Protein AF-A0A6C0KCD3-F1 (afdb_monomer_lite)

Foldseek 3Di:
DDDDPDDDPDDDQPDDPDPDDRPPDDPDPVVVVVVVVVVVLQPPDWDDQQQKTWSGDDDPLLVVLSVVLSVQDDLVLVVVVVCQVVVVDPDHLVLLVCCLCPVLVPVVDFFPVPSPDRSNVVLVVVCVVSPCQQAPLDQDFDDDDVNDGPGRWMWGDDPNDIDTGHNRNSSNSSVCVVRCSVVVSNVCVVVSVVVVVVVVVVVVVVVPDDPDDDDDDDDDDDDDDDDDDDDD

InterPro domains:
  IPR055621 Protein of unknown function DUF7197 [PF23827] (70-205)

pLDDT: mean 73.42, std 23.91, range [27.97, 96.94]

Radius of gyration: 27.56 Å; chains: 1; bounding box: 51×51×108 Å

Structure (mmCIF, N/CA/C/O backbone):
data_AF-A0A6C0KCD3-F1
#
_entry.id   AF-A0A6C0KCD3-F1
#
loop_
_atom_site.group_PDB
_atom_site.id
_atom_site.type_symbol
_atom_site.label_atom_id
_atom_site.label_alt_id
_atom_site.label_comp_id
_atom_site.label_asym_id
_atom_site.label_entity_id
_atom_site.label_seq_id
_atom_site.pdbx_PDB_ins_code
_atom_site.Cartn_x
_atom_site.Cartn_y
_atom_site.Cartn_z
_atom_site.occupancy
_atom_site.B_iso_or_equiv
_atom_site.auth_seq_id
_atom_site.auth_comp_id
_atom_site.auth_asym_id
_atom_site.auth_atom_id
_atom_site.pdbx_PDB_model_num
ATOM 1 N N . MET A 1 1 ? 20.355 -4.433 -40.621 1.00 32.84 1 MET A N 1
ATOM 2 C CA . MET A 1 1 ? 19.951 -3.035 -40.894 1.00 32.84 1 MET A CA 1
ATOM 3 C C . MET A 1 1 ? 18.833 -2.681 -39.930 1.00 32.84 1 MET A C 1
ATOM 5 O O . MET A 1 1 ? 17.825 -3.371 -39.949 1.00 32.84 1 MET A O 1
ATOM 9 N N . VAL A 1 2 ? 19.019 -1.691 -39.055 1.00 28.95 2 VAL A N 1
ATOM 10 C CA . VAL A 1 2 ? 17.970 -1.247 -38.119 1.00 28.95 2 VAL A CA 1
ATOM 11 C C . VAL A 1 2 ? 17.351 0.023 -38.687 1.00 28.95 2 VAL A C 1
ATOM 13 O O . VAL A 1 2 ? 18.064 1.000 -38.906 1.00 28.95 2 VAL A O 1
ATOM 16 N N . ALA A 1 3 ? 16.047 0.005 -38.959 1.00 28.97 3 ALA A N 1
ATOM 17 C CA . ALA A 1 3 ? 15.340 1.185 -39.437 1.00 28.97 3 ALA A CA 1
ATOM 18 C C . ALA A 1 3 ? 15.211 2.210 -38.298 1.00 28.97 3 ALA A C 1
ATOM 20 O O . ALA A 1 3 ? 14.547 1.954 -37.294 1.00 28.97 3 ALA A O 1
ATOM 21 N N . GLN A 1 4 ? 15.845 3.375 -38.449 1.00 27.97 4 GLN A N 1
ATOM 22 C CA . GLN A 1 4 ? 15.571 4.528 -37.595 1.00 27.97 4 GLN A CA 1
ATOM 23 C C . GLN A 1 4 ? 14.227 5.137 -38.008 1.00 27.97 4 GLN A C 1
ATOM 25 O O . GLN A 1 4 ? 14.139 5.848 -39.007 1.00 27.97 4 GLN A O 1
ATOM 30 N N . THR A 1 5 ? 13.180 4.879 -37.225 1.00 31.41 5 THR A N 1
ATOM 31 C CA . THR A 1 5 ? 11.905 5.594 -37.351 1.00 31.41 5 THR A CA 1
ATOM 32 C C . THR A 1 5 ? 12.103 7.049 -36.930 1.00 31.41 5 THR A C 1
ATOM 34 O O . THR A 1 5 ? 12.078 7.376 -35.743 1.00 31.41 5 THR A O 1
ATOM 37 N N . VAL A 1 6 ? 12.315 7.934 -37.903 1.00 29.86 6 VAL A N 1
ATOM 38 C CA . VAL A 1 6 ? 12.369 9.380 -37.670 1.00 29.86 6 VAL A CA 1
ATOM 39 C C . VAL A 1 6 ? 10.951 9.879 -37.396 1.00 29.86 6 VAL A C 1
ATOM 41 O O . VAL A 1 6 ? 10.159 10.068 -38.317 1.00 29.86 6 VAL A O 1
ATOM 44 N N . MET A 1 7 ? 10.622 10.112 -36.123 1.00 30.39 7 MET A N 1
ATOM 45 C CA . MET A 1 7 ? 9.432 10.886 -35.771 1.00 30.39 7 MET A CA 1
ATOM 46 C C . MET A 1 7 ? 9.636 12.340 -36.202 1.00 30.39 7 MET A C 1
ATOM 48 O O . MET A 1 7 ? 10.320 13.113 -35.531 1.00 30.39 7 MET A O 1
ATOM 52 N N . VAL A 1 8 ? 9.022 12.714 -37.323 1.00 30.72 8 VAL A N 1
ATOM 53 C CA . VAL A 1 8 ? 8.910 14.113 -37.737 1.00 30.72 8 VAL A CA 1
ATOM 54 C C . VAL A 1 8 ? 7.970 14.814 -36.760 1.00 30.72 8 VAL A C 1
ATOM 56 O O . VAL A 1 8 ? 6.756 14.628 -36.805 1.00 30.72 8 VAL A O 1
ATOM 59 N N . VAL A 1 9 ? 8.533 15.616 -35.854 1.00 36.22 9 VAL A N 1
ATOM 60 C CA . VAL A 1 9 ? 7.742 16.518 -35.011 1.00 36.22 9 VAL A CA 1
ATOM 61 C C . VAL A 1 9 ? 7.146 17.583 -35.925 1.00 36.22 9 VAL A C 1
ATOM 63 O O . VAL A 1 9 ? 7.866 18.405 -36.491 1.00 36.22 9 VAL A O 1
ATOM 66 N N . GLN A 1 10 ? 5.830 17.529 -36.105 1.00 35.16 10 GLN A N 1
ATOM 67 C CA . GLN A 1 10 ? 5.095 18.444 -36.965 1.00 35.16 10 GLN A CA 1
ATOM 68 C C . GLN A 1 10 ? 5.156 19.855 -36.362 1.00 35.16 10 GLN A C 1
ATOM 70 O O . GLN A 1 10 ? 4.626 20.105 -35.282 1.00 35.16 10 GLN A O 1
ATOM 75 N N . PHE A 1 11 ? 5.863 20.765 -37.033 1.00 37.53 11 PHE A N 1
ATOM 76 C CA . PHE A 1 11 ? 5.931 22.168 -36.632 1.00 37.53 11 PHE A CA 1
ATOM 77 C C . PHE A 1 11 ? 4.642 22.884 -37.049 1.00 37.53 11 PHE A C 1
ATOM 79 O O . PHE A 1 11 ? 4.252 22.813 -38.215 1.00 37.53 11 PHE A O 1
ATOM 86 N N . ASP A 1 12 ? 4.017 23.613 -36.122 1.00 34.47 12 ASP A N 1
ATOM 87 C CA . ASP A 1 12 ? 2.851 24.451 -36.414 1.00 34.47 12 ASP A CA 1
ATOM 88 C C . ASP A 1 12 ? 3.247 25.642 -37.304 1.00 34.47 12 ASP A C 1
ATOM 90 O O . ASP A 1 12 ? 3.678 26.700 -36.833 1.00 34.47 12 ASP A O 1
ATOM 94 N N . PHE A 1 13 ? 3.095 25.475 -38.617 1.00 34.81 13 PHE A N 1
ATOM 95 C CA . PHE A 1 13 ? 3.178 26.569 -39.577 1.00 34.81 13 PHE A CA 1
ATOM 96 C C . PHE A 1 13 ? 1.850 27.330 -39.605 1.00 34.81 13 PHE A C 1
ATOM 98 O O . PHE A 1 13 ? 0.865 26.863 -40.174 1.00 34.81 13 PHE A O 1
ATOM 105 N N . VAL A 1 14 ? 1.835 28.543 -39.050 1.00 36.25 14 VAL A N 1
ATOM 106 C CA . VAL A 1 14 ? 0.773 29.513 -39.351 1.00 36.25 14 VAL A CA 1
ATOM 107 C C . VAL A 1 14 ? 1.035 30.060 -40.752 1.00 36.25 14 VAL A C 1
ATOM 109 O O . VAL A 1 14 ? 1.906 30.911 -40.939 1.00 36.25 14 VAL A O 1
ATOM 112 N N . ILE A 1 15 ? 0.313 29.529 -41.737 1.00 36.84 15 ILE A N 1
ATOM 113 C CA . ILE A 1 15 ? 0.345 30.012 -43.118 1.00 36.84 15 ILE A CA 1
ATOM 114 C C . ILE A 1 15 ? -0.572 31.234 -43.201 1.00 36.84 15 ILE A C 1
ATOM 116 O O . ILE A 1 15 ? -1.792 31.101 -43.161 1.00 36.84 15 ILE A O 1
ATOM 120 N N . ASP A 1 16 ? 0.022 32.421 -43.302 1.00 37.53 16 ASP A N 1
ATOM 121 C CA . ASP A 1 16 ? -0.700 33.622 -43.722 1.00 37.53 16 ASP A CA 1
ATOM 122 C C . ASP A 1 16 ? -0.839 33.626 -45.255 1.00 37.53 16 ASP A C 1
ATOM 124 O O . ASP A 1 16 ? 0.023 33.130 -45.983 1.00 37.53 16 ASP A O 1
ATOM 128 N N . SER A 1 17 ? -1.922 34.218 -45.744 1.00 44.47 17 SER A N 1
ATOM 129 C CA . SER A 1 17 ? -2.417 34.190 -47.129 1.00 44.47 17 SER A CA 1
ATOM 130 C C . SER A 1 17 ? -1.537 34.947 -48.138 1.00 44.47 17 SER A C 1
ATOM 132 O O . SER A 1 17 ? -1.936 35.132 -49.286 1.00 44.47 17 SER A O 1
ATOM 134 N N . ASN A 1 18 ? -0.363 35.437 -47.726 1.00 46.09 18 ASN A N 1
ATOM 135 C CA . ASN A 1 18 ? 0.495 36.319 -48.514 1.00 46.09 18 ASN A CA 1
ATOM 136 C C . ASN A 1 18 ? 1.914 35.719 -48.677 1.00 46.09 18 ASN A C 1
ATOM 138 O O . ASN A 1 18 ? 2.691 35.691 -47.717 1.00 46.09 18 ASN A O 1
ATOM 142 N N . PRO A 1 19 ? 2.296 35.241 -49.879 1.00 41.91 19 PRO A N 1
ATOM 143 C CA . PRO A 1 19 ? 3.399 34.289 -50.072 1.00 41.91 19 PRO A CA 1
ATOM 144 C C . PRO A 1 19 ? 4.816 34.903 -50.051 1.00 41.91 19 PRO A C 1
ATOM 146 O O . PRO A 1 19 ? 5.699 34.431 -50.766 1.00 41.91 19 PRO A O 1
ATOM 149 N N . ARG A 1 20 ? 5.070 35.972 -49.278 1.00 40.28 20 ARG A N 1
ATOM 150 C CA . ARG A 1 20 ? 6.361 36.699 -49.313 1.00 40.28 20 ARG A CA 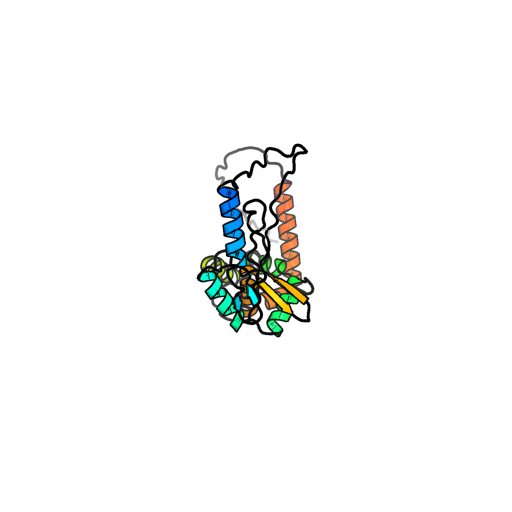1
ATOM 151 C C . ARG A 1 20 ? 7.115 36.883 -47.994 1.00 40.28 20 ARG A C 1
ATOM 153 O O . ARG A 1 20 ? 8.243 37.362 -48.048 1.00 40.28 20 ARG A O 1
ATOM 160 N N . VAL A 1 21 ? 6.591 36.466 -46.834 1.00 41.94 21 VAL A N 1
ATOM 161 C CA . VAL A 1 21 ? 7.373 36.484 -45.575 1.00 41.94 21 VAL A CA 1
ATOM 162 C C . VAL A 1 21 ? 7.068 35.281 -44.669 1.00 41.94 21 VAL A C 1
ATOM 164 O O . VAL A 1 21 ? 6.231 35.357 -43.772 1.00 41.94 21 VAL A O 1
ATOM 167 N N . ILE A 1 22 ? 7.826 34.188 -44.811 1.00 41.97 22 ILE A N 1
ATOM 168 C CA . ILE A 1 22 ? 7.822 33.099 -43.817 1.00 41.97 22 ILE A CA 1
ATOM 169 C C . ILE A 1 22 ? 8.658 33.535 -42.604 1.00 41.97 22 ILE A C 1
ATOM 171 O O . ILE A 1 22 ? 9.871 33.323 -42.544 1.00 41.97 22 ILE A O 1
ATOM 175 N N . ARG A 1 23 ? 8.020 34.150 -41.599 1.00 39.97 23 ARG A N 1
ATOM 176 C CA . ARG A 1 23 ? 8.663 34.386 -40.295 1.00 39.97 23 ARG A CA 1
ATOM 177 C C . ARG A 1 23 ? 8.751 33.076 -39.513 1.00 39.97 23 ARG A C 1
ATOM 179 O O . ARG A 1 23 ? 7.879 32.774 -38.701 1.00 39.97 23 ARG A O 1
ATOM 186 N N . VAL A 1 24 ? 9.855 32.348 -39.691 1.00 44.81 24 VAL A N 1
ATOM 187 C CA . VAL A 1 24 ? 10.257 31.272 -38.773 1.00 44.81 24 VAL A CA 1
ATOM 188 C C . VAL A 1 24 ? 10.505 31.891 -37.395 1.00 44.81 24 VAL A C 1
ATOM 190 O O . VAL A 1 24 ? 11.584 32.415 -37.106 1.00 44.81 24 VAL A O 1
ATOM 193 N N . ARG A 1 25 ? 9.490 31.867 -36.525 1.00 46.19 25 ARG A N 1
ATOM 194 C CA . ARG A 1 25 ? 9.668 32.220 -35.116 1.00 46.19 25 ARG A CA 1
ATOM 195 C C . ARG A 1 25 ? 10.587 31.167 -34.509 1.00 46.19 25 ARG A C 1
ATOM 197 O O . ARG A 1 25 ? 10.162 30.031 -34.315 1.00 46.19 25 ARG A O 1
ATOM 204 N N . LYS A 1 26 ? 11.837 31.539 -34.200 1.00 46.25 26 LYS A N 1
ATOM 205 C CA . LYS A 1 26 ? 12.713 30.695 -33.374 1.00 46.25 26 LYS A CA 1
ATOM 206 C C . LYS A 1 26 ? 11.910 30.288 -32.130 1.00 46.25 26 LYS A C 1
ATOM 208 O O . LYS A 1 26 ? 11.336 31.183 -31.498 1.00 46.25 26 LYS A O 1
ATOM 213 N N . PRO A 1 27 ? 11.819 28.990 -31.788 1.00 52.69 27 PRO A N 1
ATOM 214 C CA . PRO A 1 27 ? 11.091 28.583 -30.600 1.00 52.69 27 PRO A CA 1
ATOM 215 C C . PRO A 1 27 ? 11.679 29.328 -29.403 1.00 52.69 27 PRO A C 1
ATOM 217 O O . PRO A 1 27 ? 12.899 29.415 -29.257 1.00 52.69 27 PRO A O 1
ATOM 220 N N . SER A 1 28 ? 10.807 29.890 -28.559 1.00 61.38 28 SER A N 1
ATOM 221 C CA . SER A 1 28 ? 11.224 30.468 -27.276 1.00 61.38 28 SER A CA 1
ATOM 222 C C . SER A 1 28 ? 12.140 29.475 -26.559 1.00 61.38 28 SER A C 1
ATOM 224 O O . SER A 1 28 ? 11.891 28.269 -26.629 1.00 61.38 28 SER A O 1
ATOM 226 N N . ALA A 1 29 ? 13.161 29.958 -25.844 1.00 54.47 29 ALA A N 1
ATOM 227 C CA . ALA A 1 29 ? 14.064 29.097 -25.079 1.00 54.47 29 ALA A CA 1
ATOM 228 C C . ALA A 1 29 ? 13.285 28.095 -24.205 1.00 54.47 29 ALA A C 1
ATOM 230 O O . ALA A 1 29 ? 13.640 26.926 -24.134 1.00 54.47 29 ALA A O 1
ATOM 231 N N . THR A 1 30 ? 12.142 28.507 -23.646 1.00 51.62 30 THR A N 1
ATOM 232 C CA . THR A 1 30 ? 11.239 27.630 -22.890 1.00 51.62 30 THR A CA 1
ATOM 233 C C . THR A 1 30 ? 10.603 26.523 -23.742 1.00 51.62 30 THR A C 1
ATOM 235 O O . THR A 1 30 ? 10.429 25.418 -23.248 1.00 51.62 30 THR A O 1
ATOM 238 N N . HIS A 1 31 ? 10.252 26.776 -25.007 1.00 50.69 31 HIS A N 1
ATOM 239 C CA . HIS A 1 31 ? 9.739 25.746 -25.923 1.00 50.69 31 HIS A CA 1
ATOM 240 C C . HIS A 1 31 ? 10.841 24.811 -26.430 1.00 50.69 31 HIS A C 1
ATOM 242 O O . HIS A 1 31 ? 10.609 23.608 -26.497 1.00 50.69 31 HIS A O 1
ATOM 248 N N . ALA A 1 32 ? 12.039 25.330 -26.710 1.00 49.91 32 ALA A N 1
ATOM 249 C CA . ALA A 1 32 ? 13.192 24.502 -27.062 1.00 49.91 32 ALA A CA 1
ATOM 250 C C . ALA A 1 32 ? 13.591 23.572 -25.900 1.00 49.91 32 ALA A C 1
ATOM 252 O O . ALA A 1 32 ? 13.750 22.373 -26.107 1.00 49.91 32 ALA A O 1
ATOM 253 N N . ILE A 1 33 ? 13.646 24.096 -24.668 1.00 53.25 33 ILE A N 1
ATOM 254 C CA . ILE A 1 33 ? 13.887 23.306 -23.451 1.00 53.25 33 ILE A CA 1
ATOM 255 C C . ILE A 1 33 ? 12.758 22.289 -23.226 1.00 53.25 33 ILE A C 1
ATOM 257 O O . ILE A 1 33 ? 13.049 21.127 -22.990 1.00 53.25 33 ILE A O 1
ATOM 261 N N . ARG A 1 34 ? 11.477 22.656 -23.391 1.00 53.69 34 ARG A N 1
ATOM 262 C CA . ARG A 1 34 ? 10.351 21.700 -23.282 1.00 53.69 34 ARG A CA 1
ATOM 263 C C . ARG A 1 34 ? 10.431 20.560 -24.297 1.00 53.69 34 ARG A C 1
ATOM 265 O O . ARG A 1 34 ? 10.194 19.416 -23.926 1.00 53.69 34 ARG A O 1
ATOM 272 N N . ALA A 1 35 ? 10.743 20.861 -25.558 1.00 51.22 35 ALA A N 1
ATOM 273 C CA . ALA A 1 35 ? 10.914 19.842 -26.590 1.00 51.22 35 ALA A CA 1
ATOM 274 C C . ALA A 1 35 ? 12.124 18.945 -26.281 1.00 51.22 35 ALA A C 1
ATOM 276 O O . ALA A 1 35 ? 12.038 17.731 -26.436 1.00 51.22 35 ALA A O 1
ATOM 277 N N . HIS A 1 36 ? 13.213 19.526 -25.771 1.00 54.84 36 HIS A N 1
ATOM 278 C CA . HIS A 1 36 ? 14.396 18.793 -25.330 1.00 54.84 36 HIS A CA 1
ATOM 279 C C . HIS A 1 36 ? 14.113 17.892 -24.114 1.00 54.84 36 HIS A C 1
ATOM 281 O O . HIS A 1 36 ? 14.518 16.732 -24.129 1.00 54.84 36 HIS A O 1
ATOM 287 N N . ASP A 1 37 ? 13.405 18.380 -23.095 1.00 49.78 37 ASP A N 1
ATOM 288 C CA . ASP A 1 37 ? 13.033 17.622 -21.893 1.00 49.78 37 ASP A CA 1
ATOM 289 C C . ASP A 1 37 ? 12.052 16.489 -22.223 1.00 49.78 37 ASP A C 1
ATOM 291 O O . ASP A 1 37 ? 12.200 15.376 -21.718 1.00 49.78 37 ASP A O 1
ATOM 295 N N . LEU A 1 38 ? 11.082 16.744 -23.110 1.00 52.34 38 LEU A N 1
ATOM 296 C CA . LEU A 1 38 ? 10.157 15.726 -23.609 1.00 52.34 38 LEU A CA 1
ATOM 297 C C . LEU A 1 38 ? 10.903 14.657 -24.419 1.00 52.34 38 LEU A C 1
ATOM 299 O O . LEU A 1 38 ? 10.728 13.469 -24.159 1.00 52.34 38 LEU A O 1
ATOM 303 N N . ALA A 1 39 ? 11.799 15.070 -25.323 1.00 47.84 39 ALA A N 1
ATOM 304 C CA . ALA A 1 39 ? 12.656 14.157 -26.073 1.00 47.84 39 ALA A CA 1
ATOM 305 C C . ALA A 1 39 ? 13.594 13.355 -25.152 1.00 47.84 39 ALA A C 1
ATOM 307 O O . ALA A 1 39 ? 13.790 12.164 -25.362 1.00 47.84 39 ALA A O 1
ATOM 308 N N . LEU A 1 40 ? 14.144 13.953 -24.089 1.00 46.62 40 LEU A N 1
ATOM 309 C CA . LEU A 1 40 ? 14.951 13.242 -23.088 1.00 46.62 40 LEU A CA 1
ATOM 310 C C . LEU A 1 40 ? 14.128 12.257 -22.252 1.00 46.62 40 LEU A C 1
ATOM 312 O O . LEU A 1 40 ? 14.665 11.225 -21.846 1.00 46.62 40 LEU A O 1
ATOM 316 N N . ALA A 1 41 ? 12.854 12.557 -21.990 1.00 51.03 41 ALA A N 1
ATOM 317 C CA . ALA A 1 41 ? 11.942 11.635 -21.326 1.00 51.03 41 ALA A CA 1
ATOM 318 C C . ALA A 1 41 ? 11.631 10.420 -22.217 1.00 51.03 41 ALA A C 1
ATOM 320 O O . ALA A 1 41 ? 11.654 9.300 -21.719 1.00 51.03 41 ALA A O 1
ATOM 321 N N . THR A 1 42 ? 11.433 10.615 -23.527 1.00 47.50 42 THR A N 1
ATOM 322 C CA . THR A 1 42 ? 11.192 9.516 -24.482 1.00 47.50 42 THR A CA 1
ATOM 323 C C . THR A 1 42 ? 12.457 8.753 -24.890 1.00 47.50 42 THR A C 1
ATOM 325 O O . THR A 1 42 ? 12.383 7.562 -25.174 1.00 47.50 42 THR A O 1
ATOM 328 N N . CYS A 1 43 ? 13.630 9.396 -24.907 1.00 44.34 43 CYS A N 1
ATOM 329 C CA . CYS A 1 43 ? 14.894 8.780 -25.342 1.00 44.34 43 CYS A CA 1
ATOM 330 C C . CYS A 1 43 ? 15.652 8.032 -24.231 1.00 44.34 43 CYS A C 1
ATOM 332 O O . CYS A 1 43 ? 16.669 7.395 -24.508 1.00 44.34 43 CYS A O 1
ATOM 334 N N . ARG A 1 44 ? 15.200 8.088 -22.972 1.00 55.47 44 ARG A N 1
ATOM 335 C CA . ARG A 1 44 ? 15.760 7.274 -21.881 1.00 55.47 44 ARG A CA 1
ATOM 336 C C . ARG A 1 44 ? 14.936 5.999 -21.741 1.00 55.47 44 ARG A C 1
ATOM 338 O O . ARG A 1 44 ? 13.847 6.027 -21.182 1.00 55.47 44 ARG A O 1
ATOM 345 N N . GLY A 1 45 ? 15.478 4.906 -22.281 1.00 65.94 45 GLY A N 1
ATOM 346 C CA . GLY A 1 45 ? 14.770 3.640 -22.478 1.00 65.94 45 GLY A CA 1
ATOM 347 C C . GLY A 1 45 ? 14.035 3.101 -21.246 1.00 65.94 45 GLY A C 1
ATOM 348 O O . GLY A 1 45 ? 14.489 3.247 -20.107 1.00 65.94 45 GLY A O 1
ATOM 349 N N . VAL A 1 46 ? 12.902 2.445 -21.512 1.00 78.88 46 VAL A N 1
ATOM 350 C CA . VAL A 1 46 ? 12.044 1.806 -20.507 1.00 78.88 46 VAL A CA 1
ATOM 351 C C . VAL A 1 46 ? 12.865 0.834 -19.664 1.00 78.88 46 VAL A C 1
ATOM 353 O O . VAL A 1 46 ? 13.514 -0.067 -20.194 1.00 78.88 46 VAL A O 1
ATOM 356 N N . ARG A 1 47 ? 12.821 1.001 -18.340 1.00 88.00 47 ARG A N 1
ATOM 357 C CA . ARG A 1 47 ? 13.482 0.088 -17.402 1.00 88.00 47 ARG A CA 1
ATOM 358 C C . ARG A 1 47 ? 12.505 -0.965 -16.910 1.00 88.00 47 ARG A C 1
ATOM 360 O O . ARG A 1 47 ? 11.434 -0.615 -16.419 1.00 88.00 47 ARG A O 1
ATOM 367 N N . THR A 1 48 ? 12.905 -2.227 -16.991 1.00 90.81 48 THR A N 1
ATOM 368 C CA . THR A 1 48 ? 12.134 -3.369 -16.488 1.00 90.81 48 THR A CA 1
ATOM 369 C C . THR A 1 48 ? 12.683 -3.823 -15.134 1.00 90.81 48 THR A C 1
ATOM 371 O O . THR A 1 48 ? 13.893 -3.777 -14.919 1.00 90.81 48 THR A O 1
ATOM 374 N N . PHE A 1 49 ? 11.785 -4.220 -14.236 1.00 93.06 49 PHE A N 1
ATOM 375 C CA . PHE A 1 49 ? 12.038 -4.744 -12.894 1.00 93.06 49 PHE A CA 1
ATOM 376 C C . PHE A 1 49 ? 11.029 -5.881 -12.660 1.00 93.06 49 PHE A C 1
ATOM 378 O O . PHE A 1 49 ? 9.891 -5.633 -12.251 1.00 93.06 49 PHE A O 1
ATOM 385 N N . GLY A 1 50 ? 11.395 -7.113 -13.016 1.00 92.88 50 GLY A N 1
ATOM 386 C CA . GLY A 1 50 ? 10.466 -8.241 -13.114 1.00 92.88 50 GLY A CA 1
ATOM 387 C C . GLY A 1 50 ? 9.259 -7.903 -13.998 1.00 92.88 50 GLY A C 1
ATOM 388 O O . GLY A 1 50 ? 9.404 -7.503 -15.152 1.00 92.88 50 GLY A O 1
ATOM 389 N N . PHE A 1 51 ? 8.057 -8.001 -13.430 1.00 92.94 51 PHE A N 1
ATOM 390 C CA . PHE A 1 51 ? 6.789 -7.667 -14.092 1.00 92.94 51 PHE A CA 1
ATOM 391 C C . PHE A 1 51 ? 6.618 -6.178 -14.450 1.00 92.94 51 PHE A C 1
ATOM 393 O O . PHE A 1 51 ? 5.777 -5.830 -15.280 1.00 92.94 51 PHE A O 1
ATOM 400 N N . PHE A 1 52 ? 7.386 -5.285 -13.821 1.00 95.19 52 PHE A N 1
ATOM 401 C CA . PHE A 1 52 ? 7.145 -3.845 -13.851 1.00 95.19 52 PHE A CA 1
ATOM 402 C C . PHE A 1 52 ? 8.022 -3.116 -14.869 1.00 95.19 52 PHE A C 1
ATOM 404 O O . PHE A 1 52 ? 9.245 -3.220 -14.844 1.00 95.19 52 PHE A O 1
ATOM 411 N N . LYS A 1 53 ? 7.404 -2.286 -15.709 1.00 92.12 53 LYS A N 1
ATOM 412 C CA . LYS A 1 53 ? 8.059 -1.380 -16.660 1.00 92.12 53 LYS A CA 1
ATOM 413 C C . LYS A 1 53 ? 7.953 0.062 -16.170 1.00 92.12 53 LYS A C 1
ATOM 415 O O . LYS A 1 53 ? 6.905 0.492 -15.690 1.00 92.12 53 LYS A O 1
ATOM 420 N N . VAL A 1 54 ? 9.036 0.821 -16.297 1.00 89.38 54 VAL A N 1
ATOM 421 C CA . VAL A 1 54 ? 9.133 2.211 -15.838 1.00 89.38 54 VAL A CA 1
ATOM 422 C C . VAL A 1 54 ? 9.597 3.101 -16.984 1.00 89.38 54 VAL A C 1
ATOM 424 O O . VAL A 1 54 ? 10.691 2.922 -17.519 1.00 89.38 54 VAL A O 1
ATOM 427 N N . HIS A 1 55 ? 8.758 4.076 -17.333 1.00 80.44 55 HIS A N 1
ATOM 428 C CA . HIS A 1 55 ? 8.881 4.909 -18.541 1.00 80.44 55 HIS A CA 1
ATOM 429 C C . HIS A 1 55 ? 9.586 6.254 -18.307 1.00 80.44 55 HIS A C 1
ATOM 431 O O . HIS A 1 55 ? 9.458 7.177 -19.101 1.00 80.44 55 HIS A O 1
ATOM 437 N N . HIS A 1 56 ? 10.276 6.414 -17.176 1.00 78.19 56 HIS A N 1
ATOM 438 C CA . HIS A 1 56 ? 10.939 7.663 -16.784 1.00 78.19 56 HIS A CA 1
ATOM 439 C C . HIS A 1 56 ? 12.142 7.392 -15.865 1.00 78.19 56 HIS A C 1
ATOM 441 O O . HIS A 1 56 ? 12.212 6.348 -15.206 1.00 78.19 56 HIS A O 1
ATOM 447 N N . PRO A 1 57 ? 13.110 8.326 -15.783 1.00 81.94 57 PRO A N 1
ATOM 448 C CA . PRO A 1 57 ? 14.272 8.174 -14.915 1.00 81.94 57 PRO A CA 1
ATOM 449 C C . PRO A 1 57 ? 13.904 8.150 -13.424 1.00 81.94 57 PRO A C 1
ATOM 451 O O . PRO A 1 57 ? 13.402 9.126 -12.862 1.00 81.94 57 PRO A O 1
ATOM 454 N N . LEU A 1 58 ? 14.235 7.045 -12.758 1.00 84.88 58 LEU A N 1
ATOM 455 C CA . LEU A 1 58 ? 14.129 6.900 -11.308 1.00 84.88 58 LEU A CA 1
ATOM 456 C C . LEU A 1 58 ? 15.349 7.489 -10.589 1.00 84.88 58 LEU A C 1
ATOM 458 O O . LEU A 1 58 ? 16.484 7.323 -11.034 1.00 84.88 58 LEU A O 1
ATOM 462 N N . ASN A 1 59 ? 15.131 8.100 -9.421 1.00 86.62 59 ASN A N 1
ATOM 463 C CA . ASN A 1 59 ? 16.235 8.420 -8.508 1.00 86.62 59 ASN A CA 1
ATOM 464 C C . ASN A 1 59 ? 16.747 7.160 -7.777 1.00 86.62 59 ASN A C 1
ATOM 466 O O . ASN A 1 59 ? 16.045 6.153 -7.707 1.00 86.62 59 ASN A O 1
ATOM 470 N N . SER A 1 60 ? 17.945 7.228 -7.183 1.00 89.69 60 SER A N 1
ATOM 471 C CA . SER A 1 60 ? 18.593 6.086 -6.506 1.00 89.69 60 SER A CA 1
ATOM 472 C C . SER A 1 60 ? 17.697 5.385 -5.465 1.00 89.69 60 SER A C 1
ATOM 474 O O . SER A 1 60 ? 17.587 4.158 -5.463 1.00 89.69 60 SER A O 1
ATOM 476 N N . LEU A 1 61 ? 16.952 6.145 -4.647 1.00 90.56 61 LEU A N 1
ATOM 477 C CA . LEU A 1 61 ? 16.007 5.574 -3.679 1.00 90.56 61 LEU A CA 1
ATOM 478 C C . LEU A 1 61 ? 14.867 4.810 -4.372 1.00 90.56 61 LEU A C 1
ATOM 480 O O . LEU A 1 61 ? 14.498 3.728 -3.924 1.00 90.56 61 LEU A O 1
ATOM 484 N N . GLN A 1 62 ? 14.320 5.346 -5.465 1.00 91.62 62 GLN A N 1
ATOM 485 C CA . GLN A 1 62 ? 13.281 4.670 -6.245 1.00 91.62 62 GLN A CA 1
ATOM 486 C C . GLN A 1 62 ? 13.808 3.416 -6.954 1.00 91.62 62 GLN A C 1
ATOM 488 O O . GLN A 1 62 ? 13.100 2.417 -6.965 1.00 91.62 62 GLN A O 1
ATOM 493 N N . VAL A 1 63 ? 15.040 3.423 -7.477 1.00 92.44 63 VAL A N 1
ATOM 494 C CA . VAL A 1 63 ? 15.683 2.211 -8.026 1.00 92.44 63 VAL A CA 1
ATOM 495 C C . VAL A 1 63 ? 15.824 1.150 -6.932 1.00 92.44 63 VAL A C 1
ATOM 497 O O . VAL A 1 63 ? 15.395 0.019 -7.117 1.00 92.44 63 VAL A O 1
ATOM 500 N N . SER A 1 64 ? 16.316 1.528 -5.748 1.00 94.38 64 SER A N 1
ATOM 501 C CA . SER A 1 64 ? 16.406 0.625 -4.593 1.00 94.38 64 SER A CA 1
ATOM 502 C C . SER A 1 64 ? 15.040 0.062 -4.168 1.00 94.38 64 SER A C 1
ATOM 504 O O . SER A 1 64 ? 14.955 -1.092 -3.750 1.00 94.38 64 SER A O 1
ATOM 506 N N . VAL A 1 65 ? 13.959 0.848 -4.268 1.00 94.88 65 VAL A N 1
ATOM 507 C CA . VAL A 1 65 ? 12.586 0.353 -4.064 1.00 94.88 65 VAL A CA 1
ATOM 508 C C . VAL A 1 65 ? 12.199 -0.646 -5.151 1.00 94.88 65 VAL A C 1
ATOM 510 O O . VAL A 1 65 ? 11.802 -1.751 -4.801 1.00 94.88 65 VAL A O 1
ATOM 513 N N . MET A 1 66 ? 12.359 -0.311 -6.434 1.00 94.94 66 MET A N 1
ATOM 514 C CA . MET A 1 66 ? 11.958 -1.185 -7.542 1.00 94.94 66 MET A CA 1
ATOM 515 C C . MET A 1 66 ? 12.703 -2.525 -7.551 1.00 94.94 66 MET A C 1
ATOM 517 O O . MET A 1 66 ? 12.046 -3.551 -7.686 1.00 94.94 66 MET A O 1
ATOM 521 N N . ASN A 1 67 ? 14.010 -2.549 -7.267 1.00 95.38 67 ASN A N 1
ATOM 522 C CA . ASN A 1 67 ? 14.772 -3.798 -7.110 1.00 95.38 67 ASN A CA 1
ATOM 523 C C . ASN A 1 67 ? 14.190 -4.706 -6.001 1.00 95.38 67 ASN A C 1
ATOM 525 O O . ASN A 1 67 ? 14.248 -5.926 -6.097 1.00 95.38 67 ASN A O 1
ATOM 529 N N . ARG A 1 68 ? 13.608 -4.134 -4.933 1.00 95.88 68 ARG A N 1
ATOM 530 C CA . ARG A 1 68 ? 12.896 -4.922 -3.907 1.00 95.88 68 ARG A CA 1
ATOM 531 C C . ARG A 1 68 ? 11.492 -5.337 -4.339 1.00 95.88 68 ARG A C 1
ATOM 533 O O . ARG A 1 68 ? 11.008 -6.340 -3.830 1.00 95.88 68 ARG A O 1
ATOM 540 N N . MET A 1 69 ? 10.829 -4.575 -5.211 1.00 95.94 69 MET A N 1
ATOM 541 C CA . MET A 1 69 ? 9.516 -4.948 -5.752 1.00 95.94 69 MET A CA 1
ATOM 542 C C . MET A 1 69 ? 9.650 -6.125 -6.725 1.00 95.94 69 MET A C 1
ATOM 544 O O . MET A 1 69 ? 8.850 -7.047 -6.654 1.00 95.94 69 MET A O 1
ATOM 548 N N . GLU A 1 70 ? 10.691 -6.127 -7.559 1.00 94.75 70 GLU A N 1
ATOM 549 C CA . GLU A 1 70 ? 11.041 -7.216 -8.482 1.00 94.75 70 GLU A CA 1
ATOM 550 C C . GLU A 1 70 ? 11.195 -8.572 -7.781 1.00 94.75 70 GLU A C 1
ATOM 552 O O . GLU A 1 70 ? 10.651 -9.563 -8.247 1.00 94.75 70 GLU A O 1
ATOM 557 N N . ILE A 1 71 ? 11.871 -8.603 -6.627 1.00 95.75 71 ILE A N 1
ATOM 558 C CA . ILE A 1 71 ? 12.041 -9.827 -5.824 1.00 95.75 71 ILE A CA 1
ATOM 559 C C . ILE A 1 71 ? 10.762 -10.178 -5.041 1.00 95.75 71 ILE A C 1
ATOM 561 O O . ILE A 1 71 ? 10.519 -11.340 -4.731 1.00 95.75 71 ILE A O 1
ATOM 565 N N . PHE A 1 72 ? 9.959 -9.179 -4.658 1.00 96.56 72 PHE A N 1
ATOM 566 C CA . PHE A 1 72 ? 8.800 -9.391 -3.790 1.00 96.56 72 PHE A CA 1
ATOM 567 C C . PHE A 1 72 ? 7.547 -9.856 -4.537 1.00 96.56 72 PHE A C 1
ATOM 569 O O . PHE A 1 72 ? 6.832 -10.717 -4.030 1.00 96.56 72 PHE A O 1
ATOM 576 N N . TYR A 1 73 ? 7.221 -9.261 -5.685 1.00 96.88 73 TYR A N 1
ATOM 577 C CA . TYR A 1 73 ? 5.961 -9.551 -6.366 1.00 96.88 73 TYR A CA 1
ATOM 578 C C . TYR A 1 73 ? 6.033 -10.884 -7.113 1.00 96.88 73 TYR A C 1
ATOM 580 O O . TYR A 1 73 ? 6.758 -11.019 -8.091 1.00 96.88 73 TYR A O 1
ATOM 588 N N . THR A 1 74 ? 5.237 -11.847 -6.657 1.00 96.62 74 THR A N 1
ATOM 589 C CA . THR A 1 74 ? 4.897 -13.088 -7.363 1.00 96.62 74 THR A CA 1
ATOM 590 C C . THR A 1 74 ? 3.576 -12.906 -8.121 1.00 96.62 74 THR A C 1
ATOM 592 O O . THR A 1 74 ? 2.878 -11.911 -7.919 1.00 96.62 74 THR A O 1
ATOM 595 N N . GLU A 1 75 ? 3.172 -13.887 -8.933 1.00 95.00 75 GLU A N 1
ATOM 596 C CA . GLU A 1 75 ? 1.830 -13.919 -9.546 1.00 95.00 75 GLU A CA 1
ATOM 597 C C . GLU A 1 75 ? 0.695 -13.810 -8.509 1.00 95.00 75 GLU A C 1
ATOM 599 O O . GLU A 1 75 ? -0.317 -13.155 -8.749 1.00 95.00 75 GLU A O 1
ATOM 604 N N . GLU A 1 76 ? 0.865 -14.395 -7.320 1.00 95.38 76 GLU A N 1
ATOM 605 C CA . GLU A 1 76 ? -0.103 -14.281 -6.224 1.00 95.38 76 GLU A CA 1
ATOM 606 C C . GLU A 1 76 ? -0.169 -12.850 -5.668 1.00 95.38 76 GLU A C 1
ATOM 608 O O . GLU A 1 76 ? -1.250 -12.267 -5.568 1.00 95.38 76 GLU A O 1
ATOM 613 N N . HIS A 1 77 ? 0.984 -12.233 -5.388 1.00 96.31 77 HIS A N 1
ATOM 614 C CA . HIS A 1 77 ? 1.035 -10.838 -4.943 1.00 96.31 77 HIS A CA 1
ATOM 615 C C . HIS A 1 77 ? 0.515 -9.864 -6.016 1.00 96.31 77 HIS A C 1
ATOM 617 O O . HIS A 1 77 ? -0.089 -8.846 -5.671 1.00 96.31 77 HIS A O 1
ATOM 623 N N . LEU A 1 78 ? 0.705 -10.171 -7.306 1.00 95.69 78 LEU A N 1
ATOM 624 C CA . LEU A 1 78 ? 0.107 -9.415 -8.407 1.00 95.69 78 LEU A CA 1
ATOM 625 C C . LEU A 1 78 ? -1.415 -9.531 -8.426 1.00 95.69 78 LEU A C 1
ATOM 627 O O . LEU A 1 78 ? -2.069 -8.505 -8.587 1.00 95.69 78 LEU A O 1
ATOM 631 N N . ARG A 1 79 ? -1.999 -10.716 -8.207 1.00 95.81 79 ARG A N 1
ATOM 632 C CA . ARG A 1 79 ? -3.465 -10.865 -8.112 1.00 95.81 79 ARG A CA 1
ATOM 633 C C . ARG A 1 79 ? -4.049 -9.980 -7.014 1.00 95.81 79 ARG A C 1
ATOM 635 O O . ARG A 1 79 ? -5.012 -9.263 -7.274 1.00 95.81 79 ARG A O 1
ATOM 642 N N . VAL A 1 80 ? -3.441 -9.964 -5.824 1.00 95.88 80 VAL A N 1
ATOM 643 C CA . VAL A 1 80 ? -3.900 -9.096 -4.721 1.00 95.88 80 VAL A CA 1
ATOM 644 C C . VAL A 1 80 ? -3.722 -7.612 -5.064 1.00 95.88 80 VAL A C 1
ATOM 646 O O . VAL A 1 80 ? -4.612 -6.807 -4.792 1.00 95.88 80 VAL A O 1
ATOM 649 N N . LEU A 1 81 ? -2.615 -7.233 -5.717 1.00 96.12 81 LEU A N 1
ATOM 650 C CA . LEU A 1 81 ? -2.413 -5.869 -6.218 1.00 96.12 81 LEU A CA 1
ATOM 651 C C . LEU A 1 81 ? -3.490 -5.462 -7.238 1.00 96.12 81 LEU A C 1
ATOM 653 O O . LEU A 1 81 ? -4.014 -4.356 -7.128 1.00 96.12 81 LEU A O 1
ATOM 657 N N . CYS A 1 82 ? -3.834 -6.331 -8.194 1.00 95.19 82 CYS A N 1
ATOM 658 C CA . CYS A 1 82 ? -4.880 -6.069 -9.187 1.00 95.19 82 CYS A CA 1
ATOM 659 C C . CYS A 1 82 ? -6.236 -5.881 -8.497 1.00 95.19 82 CYS A C 1
ATOM 661 O O . CYS A 1 82 ? -6.855 -4.836 -8.658 1.00 95.19 82 CYS A O 1
ATOM 663 N N . GLN A 1 83 ? -6.635 -6.803 -7.611 1.00 95.69 83 GLN A N 1
ATOM 664 C CA . GLN A 1 83 ? -7.894 -6.696 -6.858 1.00 95.69 83 GLN A CA 1
ATOM 665 C C . GLN A 1 83 ? -8.001 -5.398 -6.035 1.00 95.69 83 GLN A C 1
ATOM 667 O O . GLN A 1 83 ? -9.069 -4.786 -5.972 1.00 95.69 83 GLN A O 1
ATOM 672 N N . LEU A 1 84 ? -6.889 -4.940 -5.444 1.00 95.38 84 LEU A N 1
ATOM 673 C CA . LEU A 1 84 ? -6.806 -3.672 -4.709 1.00 95.38 84 LEU A CA 1
ATOM 674 C C . LEU A 1 84 ? -6.886 -2.428 -5.610 1.00 95.38 84 LEU A C 1
ATOM 676 O O . LEU A 1 84 ? -7.363 -1.382 -5.159 1.00 95.38 84 LEU A O 1
ATOM 680 N N . VAL A 1 85 ? -6.392 -2.513 -6.848 1.00 92.00 85 VAL A N 1
ATOM 681 C CA . VAL A 1 85 ? -6.437 -1.431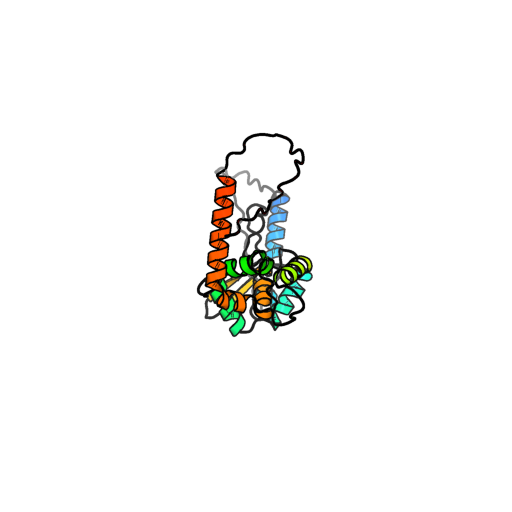 -7.848 1.00 92.00 85 VAL A CA 1
ATOM 682 C C . VAL A 1 85 ? -7.822 -1.346 -8.497 1.00 92.00 85 VAL A C 1
ATOM 684 O O . VAL A 1 85 ? -8.376 -0.249 -8.590 1.00 92.00 85 VAL A O 1
ATOM 687 N N . ASP A 1 86 ? -8.403 -2.492 -8.850 1.00 93.25 86 ASP A N 1
ATOM 688 C CA . ASP A 1 86 ? -9.729 -2.630 -9.467 1.00 93.25 86 ASP A CA 1
ATOM 689 C C . ASP A 1 86 ? -10.880 -2.516 -8.458 1.00 93.25 86 ASP A C 1
ATOM 691 O O . ASP A 1 86 ? -12.043 -2.441 -8.845 1.00 93.25 86 ASP A O 1
ATOM 695 N N . GLN A 1 87 ? -10.559 -2.461 -7.160 1.00 93.00 87 GLN A N 1
ATOM 696 C CA . GLN A 1 87 ? -11.509 -2.341 -6.046 1.00 93.00 87 GLN A CA 1
ATOM 697 C C . GLN A 1 87 ? -12.465 -3.543 -5.925 1.00 93.00 87 GLN A C 1
ATOM 699 O O . GLN A 1 87 ? -13.580 -3.407 -5.423 1.00 93.00 87 GLN A O 1
ATOM 704 N N . THR A 1 88 ? -12.013 -4.727 -6.346 1.00 94.06 88 THR A N 1
ATOM 705 C CA . THR A 1 88 ? -12.750 -5.999 -6.235 1.00 94.06 88 THR A CA 1
ATOM 706 C C . THR A 1 88 ? -12.421 -6.778 -4.955 1.00 94.06 88 THR A C 1
ATOM 708 O O . THR A 1 88 ? -13.129 -7.722 -4.612 1.00 94.06 88 THR A O 1
ATOM 711 N N . SER A 1 89 ? -11.376 -6.385 -4.217 1.00 93.06 89 SER A N 1
ATOM 712 C CA . SER A 1 89 ? -11.020 -6.963 -2.915 1.00 93.06 89 SER A CA 1
ATOM 713 C C . SER A 1 89 ? -11.958 -6.521 -1.782 1.00 93.06 89 SER A C 1
ATOM 715 O O . SER A 1 89 ? -12.371 -5.364 -1.710 1.00 93.06 89 SER A O 1
ATOM 717 N N . THR A 1 90 ? -12.191 -7.411 -0.809 1.00 92.31 90 THR A N 1
ATOM 718 C CA . THR A 1 90 ? -12.994 -7.157 0.410 1.00 92.31 90 THR A CA 1
ATOM 719 C C . THR A 1 90 ? -12.554 -5.906 1.179 1.00 92.31 90 THR A C 1
ATOM 721 O O . THR A 1 90 ? -13.373 -5.196 1.761 1.00 92.31 90 THR A O 1
ATOM 724 N N . VAL A 1 91 ? -11.249 -5.621 1.186 1.00 94.81 91 VAL A N 1
ATOM 725 C CA . VAL A 1 91 ? -10.661 -4.401 1.752 1.00 94.81 91 VAL A CA 1
ATOM 726 C C . VAL A 1 91 ? -10.233 -3.454 0.645 1.00 94.81 91 VAL A C 1
ATOM 728 O O . VAL A 1 91 ? -9.725 -3.878 -0.388 1.00 94.81 91 VAL A O 1
ATOM 731 N N . SER A 1 92 ? -10.370 -2.152 0.884 1.00 95.69 92 SER A N 1
ATOM 732 C CA . SER A 1 92 ? -9.858 -1.129 -0.030 1.00 95.69 92 SER A CA 1
ATOM 733 C C . SER A 1 92 ? -8.503 -0.588 0.438 1.00 95.69 92 SER A C 1
ATOM 735 O O . SER A 1 92 ? -8.170 -0.625 1.627 1.00 95.69 92 SER A O 1
ATOM 737 N N . LEU A 1 93 ? -7.764 0.054 -0.472 1.00 95.38 93 LEU A N 1
ATOM 738 C CA . LEU A 1 93 ? -6.588 0.865 -0.124 1.00 95.38 93 LEU A CA 1
ATOM 739 C C . LEU A 1 93 ? -6.905 1.941 0.936 1.00 95.38 93 LEU A C 1
ATOM 741 O O . LEU A 1 93 ? -6.043 2.278 1.743 1.00 95.38 93 LEU A O 1
ATOM 745 N N . ARG A 1 94 ? -8.146 2.458 0.983 1.00 95.12 94 ARG A N 1
ATOM 746 C CA . ARG A 1 94 ? -8.603 3.398 2.024 1.00 95.12 94 ARG A CA 1
ATOM 747 C C . ARG A 1 94 ? -8.792 2.723 3.380 1.00 95.12 94 ARG A C 1
ATOM 749 O O . ARG A 1 94 ? -8.455 3.332 4.389 1.00 95.12 94 ARG A O 1
ATOM 756 N N . THR A 1 95 ? -9.307 1.496 3.403 1.00 95.19 95 THR A N 1
ATOM 757 C CA . THR A 1 95 ? -9.452 0.693 4.624 1.00 95.19 95 THR A CA 1
ATOM 758 C C . THR A 1 95 ? -8.079 0.462 5.258 1.00 95.19 95 THR A C 1
ATOM 760 O O . THR A 1 95 ? -7.903 0.749 6.438 1.00 95.19 95 THR A O 1
ATOM 763 N N . MET A 1 96 ? -7.078 0.058 4.465 1.00 95.81 96 MET A N 1
ATOM 764 C CA . MET A 1 96 ? -5.704 -0.133 4.951 1.00 95.81 96 MET A CA 1
ATOM 765 C C . MET A 1 96 ? -5.012 1.179 5.356 1.00 95.81 96 MET A C 1
ATOM 767 O O . MET A 1 96 ? -4.387 1.228 6.411 1.00 95.81 96 MET A O 1
ATOM 771 N N . ASP A 1 97 ? -5.142 2.257 4.571 1.00 95.25 97 ASP A N 1
ATOM 772 C CA . ASP A 1 97 ? -4.615 3.587 4.931 1.00 95.25 97 ASP A CA 1
ATOM 773 C C . ASP A 1 97 ? -5.194 4.077 6.268 1.00 95.25 97 ASP A C 1
ATOM 775 O O . ASP A 1 97 ? -4.456 4.542 7.137 1.00 95.25 97 ASP A O 1
ATOM 779 N N . TRP A 1 98 ? -6.503 3.920 6.486 1.00 94.94 98 TRP A N 1
ATOM 780 C CA . TRP A 1 98 ? -7.152 4.321 7.736 1.00 94.94 98 TRP A CA 1
ATOM 781 C C . TRP A 1 98 ? -6.811 3.396 8.916 1.00 94.94 98 TRP A C 1
ATOM 783 O O . TRP A 1 98 ? -6.616 3.885 10.032 1.00 94.94 98 TRP A O 1
ATOM 793 N N . LEU A 1 99 ? -6.648 2.089 8.673 1.00 94.81 99 LEU A N 1
ATOM 794 C CA . LEU A 1 99 ? -6.147 1.128 9.660 1.00 94.81 99 LEU A CA 1
ATOM 795 C C . LEU A 1 99 ? -4.805 1.597 10.239 1.00 94.81 99 LEU A C 1
ATOM 797 O O . LEU A 1 99 ? -4.688 1.795 11.449 1.00 94.81 99 LEU A O 1
ATOM 801 N N . VAL A 1 100 ? -3.816 1.856 9.379 1.00 94.25 100 VAL A N 1
ATOM 802 C CA . VAL A 1 100 ? -2.452 2.196 9.821 1.00 94.25 100 VAL A CA 1
ATOM 803 C C . VAL A 1 100 ? -2.303 3.647 10.283 1.00 94.25 100 VAL A C 1
ATOM 805 O O . VAL A 1 100 ? -1.449 3.943 11.117 1.00 94.25 100 VAL A O 1
ATOM 808 N N . THR A 1 101 ? -3.125 4.579 9.788 1.00 93.56 101 THR A N 1
ATOM 809 C CA . THR A 1 101 ? -3.069 5.995 10.209 1.00 93.56 101 THR A CA 1
ATOM 810 C C . THR A 1 101 ? -3.897 6.309 11.452 1.00 93.56 101 THR A C 1
ATOM 812 O O . THR A 1 101 ? -3.560 7.267 12.150 1.00 93.56 101 THR A O 1
ATOM 815 N N . SER A 1 102 ? -4.963 5.548 11.725 1.00 92.06 102 SER A N 1
ATOM 816 C CA . SER A 1 102 ? -5.965 5.887 12.743 1.00 92.06 102 SER A CA 1
ATOM 817 C C . SER A 1 102 ? -6.350 4.708 13.637 1.00 92.06 102 SER A C 1
ATOM 819 O O . SER A 1 102 ? -6.250 4.840 14.851 1.00 92.06 102 SER A O 1
ATOM 821 N N . TYR A 1 103 ? -6.777 3.567 13.086 1.00 91.00 103 TYR A N 1
ATOM 822 C CA . TYR A 1 103 ? -7.322 2.468 13.902 1.00 91.00 103 TYR A CA 1
ATOM 823 C C . TYR A 1 103 ? -6.270 1.857 14.838 1.00 91.00 103 TYR A C 1
ATOM 825 O O . TYR A 1 103 ? -6.479 1.805 16.050 1.00 91.00 103 TYR A O 1
ATOM 833 N N . ALA A 1 104 ? -5.101 1.495 14.298 1.00 90.56 104 ALA A N 1
ATOM 834 C CA . ALA A 1 104 ? -3.992 0.895 15.045 1.00 90.56 104 ALA A CA 1
ATOM 835 C C . ALA A 1 104 ? -3.399 1.823 16.123 1.00 90.56 104 ALA A C 1
ATOM 837 O O . ALA A 1 104 ? -2.825 1.347 17.102 1.00 90.56 104 ALA A O 1
ATOM 838 N N . LYS A 1 105 ? -3.585 3.144 15.980 1.00 87.56 105 LYS A N 1
ATOM 839 C CA . LYS A 1 105 ? -3.181 4.138 16.985 1.00 87.56 105 LYS A CA 1
ATOM 840 C C . LYS A 1 105 ? -4.002 4.024 18.280 1.00 87.56 105 LYS A C 1
ATOM 842 O O . LYS A 1 105 ? -3.507 4.399 19.335 1.00 87.56 105 LYS A O 1
ATOM 847 N N . SER A 1 106 ? -5.240 3.536 18.198 1.00 82.94 106 SER A N 1
ATOM 848 C CA . SER A 1 106 ? -6.172 3.451 19.333 1.00 82.94 106 SER A CA 1
ATOM 849 C C . SER A 1 106 ? -6.391 2.034 19.873 1.00 82.94 106 SER A C 1
ATOM 851 O O . SER A 1 106 ? -7.046 1.901 20.897 1.00 82.94 106 SER A O 1
ATOM 853 N N . HIS A 1 107 ? -5.869 0.997 19.206 1.00 78.44 107 HIS A N 1
ATOM 854 C CA . HIS A 1 107 ? -6.182 -0.413 19.503 1.00 78.44 107 HIS A CA 1
ATOM 855 C C . HIS A 1 107 ? -4.939 -1.320 19.610 1.00 78.44 107 HIS A C 1
ATOM 857 O O . HIS A 1 107 ? -5.059 -2.524 19.421 1.00 78.44 107 HIS A O 1
ATOM 863 N N . GLU A 1 108 ? -3.749 -0.747 19.834 1.00 75.75 108 GLU A N 1
ATOM 864 C CA . GLU A 1 108 ? -2.477 -1.474 20.049 1.00 75.75 108 GLU A CA 1
ATOM 865 C C . GLU A 1 108 ? -2.257 -2.694 19.135 1.00 75.75 108 GLU A C 1
ATOM 867 O O . GLU A 1 108 ? -1.960 -3.805 19.567 1.00 75.75 108 GLU A O 1
ATOM 872 N N . ILE A 1 109 ? -2.416 -2.484 17.827 1.00 80.69 109 ILE A N 1
ATOM 873 C CA . ILE A 1 109 ? -2.302 -3.561 16.840 1.00 80.69 109 ILE A CA 1
ATOM 874 C C . ILE A 1 109 ? -0.828 -3.788 16.509 1.00 80.69 109 ILE A C 1
ATOM 876 O O . ILE A 1 109 ? -0.165 -2.900 15.970 1.00 80.69 109 ILE A O 1
ATOM 880 N N . PHE A 1 110 ? -0.327 -4.992 16.775 1.00 76.50 110 PHE A N 1
ATOM 881 C CA . PHE A 1 110 ? 1.042 -5.406 16.462 1.00 76.50 110 PHE A CA 1
ATOM 882 C C . PHE A 1 110 ? 1.097 -6.206 15.158 1.00 76.50 110 PHE A C 1
ATOM 884 O O . PHE A 1 110 ? 0.235 -7.042 14.892 1.00 76.50 110 PHE A O 1
ATOM 891 N N . THR A 1 111 ? 2.130 -5.978 14.346 1.00 69.19 111 THR A N 1
ATOM 892 C CA . THR A 1 111 ? 2.373 -6.753 13.118 1.00 69.19 111 THR A CA 1
ATOM 893 C C . THR A 1 111 ? 3.018 -8.097 13.463 1.00 69.19 111 THR A C 1
ATOM 895 O O . THR A 1 111 ? 4.023 -8.119 14.182 1.00 69.19 111 THR A O 1
ATOM 898 N N . SER A 1 112 ? 2.482 -9.208 12.943 1.00 63.84 112 SER A N 1
ATOM 899 C CA . SER A 1 112 ? 2.870 -10.579 13.334 1.00 63.84 112 SER A CA 1
ATOM 900 C C . SER A 1 112 ? 4.354 -10.883 13.139 1.00 63.84 112 SER A C 1
ATOM 902 O O . SER A 1 112 ? 4.919 -11.634 13.927 1.00 63.84 112 SER A O 1
ATOM 904 N N . ALA A 1 113 ? 4.970 -10.285 12.113 1.00 61.19 113 ALA A N 1
ATOM 905 C CA . ALA A 1 113 ? 6.371 -10.491 11.757 1.00 61.19 113 ALA A CA 1
ATOM 906 C C . ALA A 1 113 ? 7.357 -10.150 12.888 1.00 61.19 113 ALA A C 1
ATOM 908 O O . ALA A 1 113 ? 8.344 -10.858 13.048 1.00 61.19 113 ALA A O 1
ATOM 909 N N . ASP A 1 114 ? 7.075 -9.105 13.677 1.00 56.62 114 ASP A N 1
ATOM 910 C CA . ASP A 1 114 ? 8.022 -8.592 14.678 1.00 56.62 114 ASP A CA 1
ATOM 911 C C . ASP A 1 114 ? 7.471 -8.574 16.112 1.00 56.62 114 ASP A C 1
ATOM 913 O O . ASP A 1 114 ? 8.256 -8.681 17.049 1.00 56.62 114 ASP A O 1
ATOM 917 N N . ARG A 1 115 ? 6.154 -8.387 16.330 1.00 65.25 115 ARG A N 1
ATOM 918 C CA . ARG A 1 115 ? 5.501 -8.138 17.648 1.00 65.25 115 ARG A CA 1
ATOM 919 C C . ARG A 1 115 ? 6.086 -7.007 18.528 1.00 65.25 115 ARG A C 1
ATOM 921 O O . ARG A 1 115 ? 5.462 -6.637 19.513 1.00 65.25 115 ARG A O 1
ATOM 928 N N . GLN A 1 116 ? 7.223 -6.422 18.159 1.00 65.94 116 GLN A N 1
ATOM 929 C CA . GLN A 1 116 ? 7.946 -5.366 18.877 1.00 65.94 116 GLN A CA 1
ATOM 930 C C . GLN A 1 116 ? 7.439 -3.953 18.559 1.00 65.94 116 GLN A C 1
ATOM 932 O O . GLN A 1 116 ? 7.700 -3.019 19.313 1.00 65.94 116 GLN A O 1
ATOM 937 N N . TYR A 1 117 ? 6.716 -3.782 17.447 1.00 70.19 117 TYR A N 1
ATOM 938 C CA . TYR A 1 117 ? 6.255 -2.480 16.971 1.00 70.19 117 TYR A CA 1
ATOM 939 C C . TYR A 1 117 ? 4.741 -2.461 16.760 1.00 70.19 117 TYR A C 1
ATOM 941 O O . TYR A 1 117 ? 4.181 -3.317 16.069 1.00 70.19 117 TYR A O 1
ATOM 949 N N . ASN A 1 118 ? 4.088 -1.431 17.303 1.00 85.81 118 ASN A N 1
ATOM 950 C CA . ASN A 1 118 ? 2.727 -1.072 16.921 1.00 85.81 118 ASN A CA 1
ATOM 951 C C . ASN A 1 118 ? 2.706 -0.728 15.418 1.00 85.81 118 ASN A C 1
ATOM 953 O O . ASN A 1 118 ? 3.559 0.013 14.916 1.00 85.81 118 ASN A O 1
ATOM 957 N N . MET A 1 119 ? 1.713 -1.247 14.698 1.00 90.19 119 MET A N 1
ATOM 958 C CA . MET A 1 119 ? 1.509 -1.073 13.259 1.00 90.19 119 MET A CA 1
ATOM 959 C C . MET A 1 119 ? 1.491 0.409 12.830 1.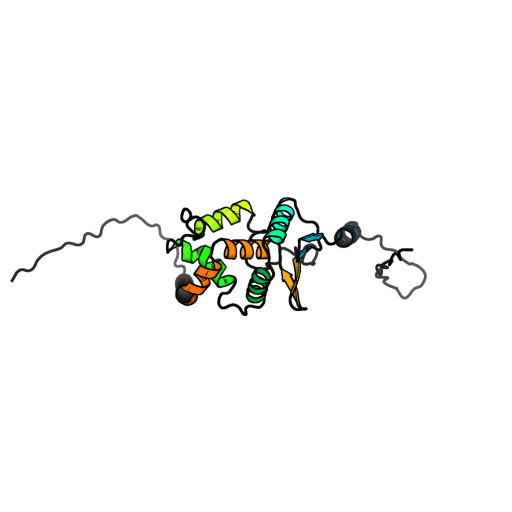00 90.19 119 MET A C 1
ATOM 961 O O . MET A 1 119 ? 2.005 0.746 11.761 1.00 90.19 119 MET A O 1
ATOM 965 N N . HIS A 1 120 ? 0.965 1.308 13.669 1.00 92.81 120 HIS A N 1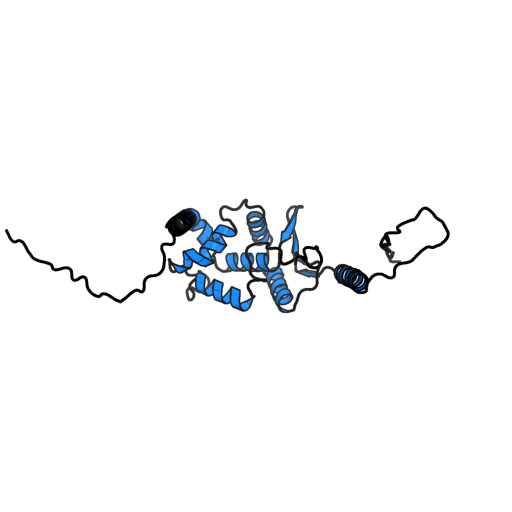
ATOM 966 C CA . HIS A 1 120 ? 0.965 2.756 13.443 1.00 92.81 120 HIS A CA 1
ATOM 967 C C . HIS A 1 120 ? 2.378 3.360 13.449 1.00 92.81 120 HIS A C 1
ATOM 969 O O . HIS A 1 120 ? 2.722 4.179 12.590 1.00 92.81 120 HIS A O 1
ATOM 975 N N . ASP A 1 121 ? 3.220 2.956 14.400 1.00 90.69 121 ASP A N 1
ATOM 976 C CA . ASP A 1 121 ? 4.589 3.460 14.503 1.00 90.69 121 ASP A CA 1
ATOM 977 C C . ASP A 1 121 ? 5.501 2.827 13.454 1.00 90.69 121 ASP A C 1
ATOM 979 O O . ASP A 1 121 ? 6.286 3.538 12.822 1.00 90.69 121 ASP A O 1
ATOM 983 N N . HIS A 1 122 ? 5.311 1.541 13.146 1.00 91.00 122 HIS A N 1
ATOM 984 C CA . HIS A 1 122 ? 5.984 0.887 12.024 1.00 91.00 122 HIS A CA 1
ATOM 985 C C . HIS A 1 122 ? 5.666 1.599 10.690 1.00 91.00 122 HIS A C 1
ATOM 987 O O . HIS A 1 122 ? 6.569 1.920 9.910 1.00 91.00 122 HIS A O 1
ATOM 993 N N . TYR A 1 123 ? 4.399 1.964 10.463 1.00 93.69 123 TYR A N 1
ATOM 994 C CA . TYR A 1 123 ? 3.987 2.775 9.314 1.00 93.69 123 TYR A CA 1
ATOM 995 C C . TYR A 1 123 ? 4.683 4.150 9.274 1.00 93.69 123 TYR A C 1
ATOM 997 O O . TYR A 1 123 ? 5.184 4.570 8.225 1.00 93.69 123 TYR A O 1
ATOM 1005 N N . LYS A 1 124 ? 4.790 4.845 10.417 1.00 92.81 124 LYS A N 1
ATOM 1006 C CA . LYS A 1 124 ? 5.508 6.131 10.523 1.00 92.81 124 LYS A CA 1
ATOM 1007 C C . LYS A 1 124 ? 7.003 5.999 10.213 1.00 92.81 124 LYS A C 1
ATOM 1009 O O . LYS A 1 124 ? 7.538 6.849 9.496 1.00 92.81 124 LYS A O 1
ATOM 1014 N N . LEU A 1 125 ? 7.663 4.934 10.675 1.00 92.81 125 LEU A N 1
ATOM 1015 C CA . LEU A 1 125 ? 9.063 4.638 10.341 1.00 92.81 125 LEU A CA 1
ATOM 1016 C C . LEU A 1 125 ? 9.249 4.443 8.827 1.00 92.81 125 LEU A C 1
ATOM 1018 O O . LEU A 1 125 ? 10.184 4.992 8.238 1.00 92.81 125 LEU A O 1
ATOM 1022 N N . PHE A 1 126 ? 8.328 3.740 8.160 1.00 93.44 126 PHE A N 1
ATOM 1023 C CA . PHE A 1 126 ? 8.374 3.552 6.706 1.00 93.44 126 PHE A CA 1
ATOM 1024 C C . PHE A 1 126 ? 8.096 4.845 5.922 1.00 93.44 126 PHE A C 1
ATOM 1026 O O . PHE A 1 126 ? 8.792 5.120 4.937 1.00 93.44 126 PHE A O 1
ATOM 1033 N N . LEU A 1 127 ? 7.168 5.692 6.385 1.00 93.81 127 LEU A N 1
ATOM 1034 C CA . LEU A 1 127 ? 6.950 7.029 5.817 1.00 93.81 127 LEU A CA 1
ATOM 1035 C C . LEU A 1 127 ? 8.191 7.927 5.923 1.00 93.81 127 LEU A C 1
ATOM 1037 O O . LEU A 1 127 ? 8.457 8.692 4.990 1.00 93.81 127 LEU A O 1
ATOM 1041 N N . ALA A 1 128 ? 8.948 7.839 7.021 1.00 93.38 128 ALA A N 1
ATOM 1042 C CA . ALA A 1 128 ? 10.213 8.552 7.185 1.00 93.38 128 ALA A CA 1
ATOM 1043 C C . ALA A 1 128 ? 11.292 7.997 6.236 1.00 93.38 128 ALA A C 1
ATOM 1045 O O . ALA A 1 128 ? 11.869 8.750 5.449 1.00 93.38 128 ALA A O 1
ATOM 1046 N N . LYS A 1 129 ? 11.494 6.671 6.236 1.00 94.06 129 LYS A N 1
ATOM 1047 C CA . LYS A 1 129 ? 12.498 5.959 5.424 1.00 94.06 129 LYS A CA 1
ATOM 1048 C C . LYS A 1 129 ? 12.329 6.181 3.920 1.00 94.06 129 LYS A C 1
ATOM 1050 O O . LYS A 1 129 ? 13.292 6.501 3.227 1.00 94.06 129 LYS A O 1
ATOM 1055 N N . TYR A 1 130 ? 11.113 6.020 3.398 1.00 92.69 130 TYR A N 1
ATOM 1056 C CA . TYR A 1 130 ? 10.856 6.082 1.953 1.00 92.69 130 TYR A CA 1
ATOM 1057 C C . TYR A 1 130 ? 10.393 7.449 1.456 1.00 92.69 130 TYR A C 1
ATOM 1059 O O . TYR A 1 130 ? 10.407 7.689 0.244 1.00 92.69 130 TYR A O 1
ATOM 1067 N N . LYS A 1 131 ? 10.058 8.366 2.375 1.00 90.81 131 LYS A N 1
ATOM 1068 C CA . LYS A 1 131 ? 9.334 9.622 2.129 1.00 90.81 131 LYS A CA 1
ATOM 1069 C C . LYS A 1 131 ? 7.917 9.342 1.614 1.00 90.81 131 LYS A C 1
ATOM 1071 O O . LYS A 1 131 ? 7.705 8.482 0.764 1.00 90.81 131 LYS A O 1
ATOM 1076 N N . ARG A 1 132 ? 6.948 10.177 2.009 1.00 87.12 132 ARG A N 1
ATOM 1077 C CA . ARG A 1 132 ? 5.516 10.066 1.627 1.00 87.12 132 ARG A CA 1
ATOM 1078 C C . ARG A 1 132 ? 5.243 9.923 0.112 1.00 87.12 132 ARG A C 1
ATOM 1080 O O . ARG A 1 132 ? 4.143 9.568 -0.265 1.00 87.12 132 ARG A O 1
ATOM 1087 N N . ARG A 1 133 ? 6.201 10.247 -0.775 1.00 86.69 133 ARG A N 1
ATOM 1088 C CA . ARG A 1 133 ? 6.087 10.075 -2.242 1.00 86.69 133 ARG A CA 1
ATOM 1089 C C . ARG A 1 133 ? 6.329 8.633 -2.708 1.00 86.69 133 ARG A C 1
ATOM 1091 O O . ARG A 1 133 ? 5.725 8.233 -3.693 1.00 86.69 133 ARG A O 1
ATOM 1098 N N . ASN A 1 134 ? 7.216 7.883 -2.055 1.00 90.25 134 ASN A N 1
ATOM 1099 C CA . ASN A 1 134 ? 7.544 6.506 -2.448 1.00 90.25 134 ASN A CA 1
ATOM 1100 C C . ASN A 1 134 ? 6.885 5.490 -1.498 1.00 90.25 134 ASN A C 1
ATOM 1102 O O . ASN A 1 134 ? 7.377 4.375 -1.346 1.00 90.25 134 ASN A O 1
ATOM 1106 N N . PHE A 1 135 ? 5.798 5.906 -0.841 1.00 93.88 135 PHE A N 1
ATOM 1107 C CA . PHE A 1 135 ? 5.021 5.128 0.120 1.00 93.88 135 PHE A CA 1
ATOM 1108 C C . PHE A 1 135 ? 3.630 5.771 0.308 1.00 93.88 135 PHE A C 1
ATOM 1110 O O . PHE A 1 135 ? 3.252 6.167 1.408 1.00 93.88 135 PHE A O 1
ATOM 1117 N N . ASP A 1 136 ? 2.923 5.994 -0.804 1.00 90.75 136 ASP A N 1
ATOM 1118 C CA . ASP A 1 136 ? 1.551 6.527 -0.830 1.00 90.75 136 ASP A CA 1
ATOM 1119 C C . ASP A 1 136 ? 0.631 5.389 -1.295 1.00 90.75 136 ASP A C 1
ATOM 1121 O O . ASP A 1 136 ? 0.841 4.899 -2.407 1.00 90.75 136 ASP A O 1
ATOM 1125 N N . PRO A 1 137 ? -0.362 4.946 -0.500 1.00 91.81 137 PRO A N 1
ATOM 1126 C CA . PRO A 1 137 ? -1.303 3.904 -0.921 1.00 91.81 137 PRO A CA 1
ATOM 1127 C C . PRO A 1 137 ? -2.098 4.276 -2.179 1.00 91.81 137 PRO A C 1
ATOM 1129 O O . PRO A 1 137 ? -2.578 3.397 -2.896 1.00 91.81 137 PRO A O 1
ATOM 1132 N N . PHE A 1 138 ? -2.253 5.572 -2.465 1.00 89.19 138 PHE A N 1
ATOM 1133 C CA . PHE A 1 138 ? -3.046 6.053 -3.590 1.00 89.19 138 PHE A CA 1
ATOM 1134 C C . PHE A 1 138 ? -2.161 6.508 -4.752 1.00 89.19 138 PHE A C 1
ATOM 1136 O O . PHE A 1 138 ? -1.116 7.133 -4.562 1.00 89.19 138 PHE A O 1
ATOM 1143 N N . ARG A 1 139 ? -2.649 6.306 -5.983 1.00 81.44 139 ARG A N 1
ATOM 1144 C CA . ARG A 1 139 ? -2.065 6.844 -7.223 1.00 81.44 139 ARG A CA 1
ATOM 1145 C C . ARG A 1 139 ? -2.267 8.369 -7.330 1.00 81.44 139 ARG A C 1
ATOM 1147 O O . ARG A 1 139 ? -2.956 8.861 -8.221 1.00 81.44 139 ARG A O 1
ATOM 1154 N N . ARG A 1 140 ? -1.708 9.142 -6.390 1.00 72.81 140 ARG A N 1
ATOM 1155 C CA . ARG A 1 140 ? -1.821 10.610 -6.372 1.00 72.81 140 ARG A CA 1
ATOM 1156 C C . ARG A 1 140 ? -0.901 11.230 -7.423 1.00 72.81 140 ARG A C 1
ATOM 1158 O O . ARG A 1 140 ? 0.320 11.230 -7.261 1.00 72.81 140 ARG A O 1
ATOM 1165 N N . SER A 1 141 ? -1.483 11.831 -8.460 1.00 61.94 141 SER A N 1
ATOM 1166 C CA . SER A 1 141 ? -0.733 12.695 -9.380 1.00 61.94 141 SER A CA 1
ATOM 1167 C C . SER A 1 141 ? -0.101 13.867 -8.614 1.00 61.94 141 SER A C 1
ATOM 1169 O O . SER A 1 141 ? -0.738 14.471 -7.745 1.00 61.94 141 SER A O 1
ATOM 1171 N N . LYS A 1 142 ? 1.157 14.204 -8.925 1.00 58.53 142 LYS A N 1
ATOM 1172 C CA . LYS A 1 142 ? 1.851 15.360 -8.344 1.00 58.53 142 LYS A CA 1
ATOM 1173 C C . LYS A 1 142 ? 2.263 16.355 -9.418 1.00 58.53 142 LYS A C 1
ATOM 1175 O O . LYS A 1 142 ? 3.261 16.151 -10.090 1.00 58.53 142 LYS A O 1
ATOM 1180 N N . ARG A 1 143 ? 1.552 17.489 -9.406 1.00 51.31 143 ARG A N 1
ATOM 1181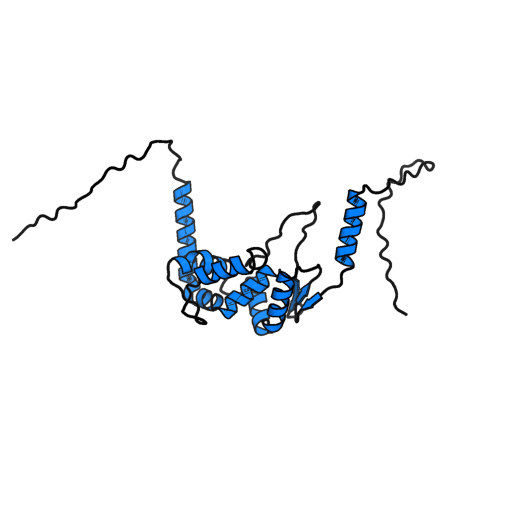 C CA . ARG A 1 143 ? 1.893 18.786 -10.016 1.00 51.31 143 ARG A CA 1
ATOM 1182 C C . ARG A 1 143 ? 2.051 18.756 -11.542 1.00 51.31 143 ARG A C 1
ATOM 1184 O O . ARG A 1 143 ? 3.015 18.223 -12.078 1.00 51.31 143 ARG A O 1
ATOM 1191 N N . LYS A 1 144 ? 1.145 19.453 -12.234 1.00 49.09 144 LYS A N 1
ATOM 1192 C CA . LYS A 1 144 ? 1.336 19.803 -13.644 1.00 49.09 144 LYS A CA 1
ATOM 1193 C C . LYS A 1 144 ? 2.612 20.635 -13.794 1.00 49.09 144 LYS A C 1
ATOM 1195 O O . LYS A 1 144 ? 2.685 21.729 -13.233 1.00 49.09 144 LYS A O 1
ATOM 1200 N N . VAL A 1 145 ? 3.582 20.156 -14.567 1.00 49.28 145 VAL A N 1
ATOM 1201 C CA . VAL A 1 145 ? 4.710 20.974 -15.038 1.00 49.28 145 VAL A CA 1
ATOM 1202 C C . VAL A 1 145 ? 4.353 21.408 -16.455 1.00 49.28 145 VAL A C 1
ATOM 1204 O O . VAL A 1 145 ? 4.181 20.575 -17.336 1.00 49.28 145 VAL A O 1
ATOM 1207 N N . GLY A 1 146 ? 4.121 22.708 -16.659 1.00 53.38 146 GLY A N 1
ATOM 1208 C CA . GLY A 1 146 ? 3.716 23.239 -17.969 1.00 53.38 146 GLY A CA 1
ATOM 1209 C C . GLY A 1 146 ? 2.374 22.712 -18.506 1.00 53.38 146 GLY A C 1
ATOM 1210 O O . GLY A 1 146 ? 2.168 22.726 -19.710 1.00 53.38 146 GLY A O 1
ATOM 1211 N N . GLY A 1 147 ? 1.475 22.234 -17.637 1.00 53.84 147 GLY A N 1
ATOM 1212 C CA . GLY A 1 147 ? 0.172 21.668 -18.021 1.00 53.84 147 GLY A CA 1
ATOM 1213 C C . GLY A 1 147 ? 0.128 20.135 -18.079 1.00 53.84 147 GLY A C 1
ATOM 1214 O O . GLY A 1 147 ? -0.950 19.563 -17.909 1.00 53.84 147 GLY A O 1
ATOM 1215 N N . ILE A 1 148 ? 1.284 19.480 -18.215 1.00 45.75 148 ILE A N 1
ATOM 1216 C CA . ILE A 1 148 ? 1.419 18.022 -18.345 1.00 45.75 148 ILE A CA 1
ATOM 1217 C C . ILE A 1 148 ? 1.482 17.372 -16.957 1.00 45.75 148 ILE A C 1
ATOM 1219 O O . ILE A 1 148 ? 2.241 17.810 -16.089 1.00 45.75 148 ILE A O 1
ATOM 1223 N N . ASN A 1 149 ? 0.700 16.309 -16.745 1.00 51.31 149 ASN A N 1
ATOM 1224 C CA . ASN A 1 149 ? 0.818 15.455 -15.563 1.00 51.31 149 ASN A CA 1
ATOM 1225 C C . ASN A 1 149 ? 2.111 14.631 -15.660 1.00 51.31 149 ASN A C 1
ATOM 1227 O O . ASN A 1 149 ? 2.140 13.612 -16.343 1.00 51.31 149 ASN A O 1
ATOM 1231 N N . VAL A 1 150 ? 3.169 15.042 -14.956 1.00 52.25 150 VAL A N 1
ATOM 1232 C CA . VAL A 1 150 ? 4.392 14.232 -14.827 1.00 52.25 150 VAL A CA 1
ATOM 1233 C C . VAL A 1 150 ? 4.140 13.136 -13.790 1.00 52.25 150 VAL A C 1
ATOM 1235 O O . VAL A 1 150 ? 4.500 13.250 -12.616 1.00 52.25 150 VAL A O 1
ATOM 1238 N N . GLN A 1 151 ? 3.443 12.085 -14.214 1.00 60.62 151 GLN A N 1
ATOM 1239 C CA . GLN A 1 151 ? 3.272 10.881 -13.413 1.00 60.62 151 GLN A CA 1
ATOM 1240 C C . GLN A 1 151 ? 4.559 10.052 -13.407 1.00 60.62 151 GLN A C 1
ATOM 1242 O O . GLN A 1 151 ? 5.254 9.927 -14.411 1.00 60.62 151 GLN A O 1
ATOM 1247 N N . TYR A 1 152 ? 4.853 9.447 -12.256 1.00 66.00 152 TYR A N 1
ATOM 1248 C CA . TYR A 1 152 ? 5.900 8.433 -12.131 1.00 66.00 152 TYR A CA 1
ATOM 1249 C C . TYR A 1 152 ? 5.268 7.055 -12.319 1.00 66.00 152 TYR A C 1
ATOM 1251 O O . TYR A 1 152 ? 5.253 6.243 -11.389 1.00 66.00 152 TYR A O 1
ATOM 1259 N N . ASP A 1 153 ? 4.697 6.837 -13.505 1.00 76.81 153 ASP A N 1
ATOM 1260 C CA . ASP A 1 153 ? 3.940 5.631 -13.814 1.00 76.81 153 ASP A CA 1
ATOM 1261 C C . ASP A 1 153 ? 4.841 4.408 -13.954 1.00 76.81 153 ASP A C 1
ATOM 1263 O O . ASP A 1 153 ? 5.852 4.401 -14.661 1.00 76.81 153 ASP A O 1
ATOM 1267 N N . VAL A 1 154 ? 4.435 3.364 -13.252 1.00 89.81 154 VAL A N 1
ATOM 1268 C CA . VAL A 1 154 ? 4.943 2.009 -13.380 1.00 89.81 154 VAL A CA 1
ATOM 1269 C C . VAL A 1 154 ? 3.819 1.209 -14.021 1.00 89.81 154 VAL A C 1
ATOM 1271 O O . VAL A 1 154 ? 2.700 1.234 -13.506 1.00 89.81 154 VAL A O 1
ATOM 1274 N N . SER A 1 155 ? 4.086 0.539 -15.139 1.00 91.25 155 SER A N 1
ATOM 1275 C CA . SER A 1 155 ? 3.093 -0.284 -15.830 1.00 91.25 155 SER A CA 1
ATOM 1276 C C . SER A 1 155 ? 3.448 -1.764 -15.767 1.00 91.25 155 SER A C 1
ATOM 1278 O O . SER A 1 155 ? 4.624 -2.123 -15.764 1.00 91.25 155 SER A O 1
ATOM 1280 N N . PHE A 1 156 ? 2.443 -2.627 -15.740 1.00 93.19 156 PHE A N 1
ATOM 1281 C CA . PHE A 1 156 ? 2.606 -4.079 -15.816 1.00 93.19 156 PHE A CA 1
ATOM 1282 C C . PHE A 1 156 ? 1.382 -4.696 -16.495 1.00 93.19 156 PHE A C 1
ATOM 1284 O O . PHE A 1 156 ? 0.328 -4.067 -16.546 1.00 93.19 156 PHE A O 1
ATOM 1291 N N . VAL A 1 157 ? 1.529 -5.914 -17.012 1.00 91.38 157 VAL A N 1
ATOM 1292 C CA . VAL A 1 157 ? 0.430 -6.673 -17.623 1.00 91.38 157 VAL A CA 1
ATOM 1293 C C . VAL A 1 157 ? 0.124 -7.865 -16.731 1.00 91.38 157 VAL A C 1
ATOM 1295 O O . VAL A 1 157 ? 1.043 -8.586 -16.347 1.00 91.38 157 VAL A O 1
ATOM 1298 N N . HIS A 1 158 ? -1.150 -8.094 -16.424 1.00 91.56 158 HIS A N 1
ATOM 1299 C CA . HIS A 1 158 ? -1.606 -9.302 -15.736 1.00 91.56 158 HIS A CA 1
ATOM 1300 C C . HIS A 1 158 ? -2.943 -9.748 -16.338 1.00 91.56 158 HIS A C 1
ATOM 1302 O O . HIS A 1 158 ? -3.824 -8.925 -16.570 1.00 91.56 158 HIS A O 1
ATOM 1308 N N . GLY A 1 159 ? -3.080 -11.036 -16.670 1.00 89.56 159 GLY A N 1
ATOM 1309 C CA . GLY A 1 159 ? -4.292 -11.568 -17.315 1.00 89.56 159 GLY A CA 1
ATOM 1310 C C . GLY A 1 159 ? -4.645 -10.940 -18.675 1.00 89.56 159 GLY A C 1
ATOM 1311 O O . GLY A 1 159 ? -5.804 -10.976 -19.071 1.00 89.56 159 GLY A O 1
ATOM 1312 N N . GLY A 1 160 ? -3.678 -10.333 -19.374 1.00 90.12 160 GLY A N 1
ATOM 1313 C CA . GLY A 1 160 ? -3.912 -9.592 -20.624 1.00 90.12 160 GLY A CA 1
ATOM 1314 C C . GLY A 1 160 ? -4.413 -8.152 -20.443 1.00 90.12 160 GLY A C 1
ATOM 1315 O O . GLY A 1 160 ? -4.682 -7.487 -21.438 1.00 90.12 160 GLY A O 1
ATOM 1316 N N . VAL A 1 161 ? -4.513 -7.657 -19.204 1.00 90.19 161 VAL A N 1
ATOM 1317 C CA . VAL A 1 161 ? -4.913 -6.278 -18.880 1.00 90.19 161 VAL A CA 1
ATOM 1318 C C . VAL A 1 161 ? -3.681 -5.438 -18.529 1.00 90.19 161 VAL A C 1
ATOM 1320 O O . VAL A 1 161 ? -2.831 -5.876 -17.750 1.00 90.19 161 VAL A O 1
ATOM 1323 N N . ASP A 1 162 ? -3.594 -4.230 -19.093 1.00 91.31 162 ASP A N 1
ATOM 1324 C CA . ASP A 1 162 ? -2.577 -3.223 -18.768 1.00 91.31 162 ASP A CA 1
ATOM 1325 C C . ASP A 1 162 ? -2.940 -2.450 -17.488 1.00 91.31 162 ASP A C 1
ATOM 1327 O O . ASP A 1 162 ? -3.948 -1.743 -17.420 1.00 91.31 162 ASP A O 1
ATOM 1331 N N . TYR A 1 163 ? -2.068 -2.520 -16.483 1.00 91.06 163 TYR A N 1
ATOM 1332 C CA . TYR A 1 163 ? -2.211 -1.805 -15.216 1.00 91.06 163 TYR A CA 1
ATOM 1333 C C . TYR A 1 163 ? -1.217 -0.650 -15.105 1.00 91.06 163 TYR A C 1
ATOM 1335 O O . TYR A 1 163 ? -0.039 -0.786 -15.435 1.00 91.06 163 TYR A O 1
ATOM 1343 N N . HIS A 1 164 ? -1.673 0.475 -14.544 1.00 90.19 164 HIS A N 1
ATOM 1344 C CA . HIS A 1 164 ? -0.856 1.665 -14.283 1.00 90.19 164 HIS A CA 1
ATOM 1345 C C . HIS A 1 164 ? -0.876 2.045 -12.799 1.00 90.19 164 HIS A C 1
ATOM 1347 O O . HIS A 1 164 ? -1.904 2.459 -12.252 1.00 90.19 164 HIS A O 1
ATOM 1353 N N . THR A 1 165 ? 0.285 1.966 -12.156 1.00 91.12 165 THR A N 1
ATOM 1354 C CA . THR A 1 165 ? 0.499 2.243 -10.731 1.00 91.12 165 THR A CA 1
ATOM 1355 C C . THR A 1 165 ? 1.706 3.173 -10.532 1.00 91.12 165 THR A C 1
ATOM 1357 O O . THR A 1 165 ? 2.227 3.753 -11.480 1.00 91.12 165 THR A O 1
ATOM 1360 N N . THR A 1 166 ? 2.157 3.369 -9.293 1.00 92.06 166 THR A N 1
ATOM 1361 C CA . THR A 1 166 ? 3.362 4.149 -8.972 1.00 92.06 166 THR A CA 1
ATOM 1362 C C . THR A 1 166 ? 4.277 3.369 -8.042 1.00 92.06 166 THR A C 1
ATOM 1364 O O . THR A 1 166 ? 3.824 2.529 -7.267 1.00 92.06 166 THR A O 1
ATOM 1367 N N . VAL A 1 167 ? 5.561 3.743 -8.021 1.00 92.75 167 VAL A N 1
ATOM 1368 C CA . VAL A 1 167 ? 6.551 3.243 -7.044 1.00 92.75 167 VAL A CA 1
ATOM 1369 C C . VAL A 1 167 ? 6.035 3.348 -5.598 1.00 92.75 167 VAL A C 1
ATOM 1371 O O . VAL A 1 167 ? 6.343 2.497 -4.770 1.00 92.75 167 VAL A O 1
ATOM 1374 N N . GLY A 1 168 ? 5.242 4.381 -5.282 1.00 93.50 168 GLY A N 1
ATOM 1375 C CA . GLY A 1 168 ? 4.681 4.575 -3.945 1.00 93.50 168 GLY A CA 1
ATOM 1376 C C . GLY A 1 168 ? 3.581 3.584 -3.579 1.00 93.50 168 GLY A C 1
ATOM 1377 O O . GLY A 1 168 ? 3.620 3.036 -2.480 1.00 93.50 168 GLY A O 1
ATOM 1378 N N . GLN A 1 169 ? 2.661 3.326 -4.508 1.00 94.50 169 GLN A N 1
ATOM 1379 C CA . GLN A 1 169 ? 1.566 2.378 -4.314 1.00 94.50 169 GLN A CA 1
ATOM 1380 C C . GLN A 1 169 ? 2.085 0.935 -4.267 1.00 94.50 169 GLN A C 1
ATOM 1382 O O . GLN A 1 169 ? 1.726 0.200 -3.351 1.00 94.50 169 GLN A O 1
ATOM 1387 N N . LEU A 1 170 ? 3.013 0.565 -5.161 1.00 95.88 170 LEU A N 1
ATOM 1388 C CA . LEU A 1 170 ? 3.680 -0.744 -5.131 1.00 95.88 170 LEU A CA 1
ATOM 1389 C C . LEU A 1 170 ? 4.390 -1.006 -3.798 1.00 95.88 170 LEU A C 1
ATOM 1391 O O . LEU A 1 170 ? 4.237 -2.082 -3.225 1.00 95.88 170 LEU A O 1
ATOM 1395 N N . ASN A 1 171 ? 5.140 -0.025 -3.290 1.00 96.38 171 ASN A N 1
ATOM 1396 C CA . ASN A 1 171 ? 5.886 -0.163 -2.039 1.00 96.38 171 ASN A CA 1
ATOM 1397 C C . ASN A 1 171 ? 4.957 -0.210 -0.813 1.00 96.38 171 ASN A C 1
ATOM 1399 O O . ASN A 1 171 ? 5.236 -0.953 0.125 1.00 96.38 171 ASN A O 1
ATOM 1403 N N . PHE A 1 172 ? 3.843 0.537 -0.827 1.00 96.94 172 PHE A N 1
ATOM 1404 C CA . PHE A 1 172 ? 2.820 0.445 0.220 1.00 96.94 172 PHE A CA 1
ATOM 1405 C C . PHE A 1 172 ? 2.163 -0.940 0.243 1.00 96.94 172 PHE A C 1
ATOM 1407 O O . PHE A 1 172 ? 2.136 -1.562 1.300 1.00 96.94 172 PHE A O 1
ATOM 1414 N N . VAL A 1 173 ? 1.685 -1.441 -0.905 1.00 96.81 173 VAL A N 1
ATOM 1415 C CA . VAL A 1 173 ? 1.010 -2.750 -0.990 1.00 96.81 173 VAL A CA 1
ATOM 1416 C C . VAL A 1 173 ? 1.966 -3.886 -0.608 1.00 96.81 173 VAL A C 1
ATOM 1418 O O . VAL A 1 173 ? 1.616 -4.753 0.190 1.00 96.81 173 VAL A O 1
ATOM 1421 N N . ALA A 1 174 ? 3.217 -3.839 -1.076 1.00 96.62 174 ALA A N 1
ATOM 1422 C CA . ALA A 1 174 ? 4.231 -4.823 -0.700 1.00 96.62 174 ALA A CA 1
ATOM 1423 C C . ALA A 1 174 ? 4.517 -4.833 0.812 1.00 96.62 174 ALA A C 1
ATOM 1425 O O . ALA A 1 174 ? 4.662 -5.894 1.421 1.00 96.62 174 ALA A O 1
ATOM 1426 N N . TRP A 1 175 ? 4.568 -3.657 1.444 1.00 95.50 175 TRP A N 1
ATOM 1427 C CA . TRP A 1 175 ? 4.694 -3.560 2.897 1.00 95.50 175 TRP A CA 1
ATOM 1428 C C . TRP A 1 175 ? 3.435 -4.047 3.625 1.00 95.50 175 TRP A C 1
ATOM 1430 O O . TRP A 1 175 ? 3.573 -4.770 4.610 1.00 95.50 175 TRP A O 1
ATOM 1440 N N . SER A 1 176 ? 2.229 -3.716 3.149 1.00 95.44 176 SER A N 1
ATOM 1441 C CA . SER A 1 176 ? 0.982 -4.120 3.812 1.00 95.44 176 SER A CA 1
ATOM 1442 C C . SER A 1 176 ? 0.751 -5.631 3.772 1.00 95.44 176 SER A C 1
ATOM 1444 O O . SER A 1 176 ? 0.166 -6.178 4.702 1.00 95.44 176 SER A O 1
ATOM 1446 N N . LEU A 1 177 ? 1.234 -6.301 2.722 1.00 94.62 177 LEU A N 1
ATOM 1447 C CA . LEU A 1 177 ? 1.253 -7.760 2.622 1.00 94.62 177 LEU A CA 1
ATOM 1448 C C . LEU A 1 177 ? 2.298 -8.374 3.567 1.00 94.62 177 LEU A C 1
ATOM 1450 O O . LEU A 1 177 ? 1.957 -9.222 4.381 1.00 94.62 177 LEU A O 1
ATOM 1454 N N . ARG A 1 178 ? 3.551 -7.894 3.533 1.00 93.00 178 ARG A N 1
ATOM 1455 C CA . ARG A 1 178 ? 4.645 -8.418 4.380 1.00 93.00 178 ARG A CA 1
ATOM 1456 C C . ARG A 1 178 ? 4.394 -8.277 5.890 1.00 93.00 178 ARG A C 1
ATOM 1458 O O . ARG A 1 178 ? 4.973 -9.026 6.664 1.00 93.00 178 ARG A O 1
ATOM 1465 N N . ASN A 1 179 ? 3.595 -7.296 6.305 1.00 92.00 179 ASN A N 1
ATOM 1466 C CA . ASN A 1 179 ? 3.377 -6.956 7.716 1.00 92.00 179 ASN A CA 1
ATOM 1467 C C . ASN A 1 179 ? 1.953 -7.281 8.198 1.00 92.00 179 ASN A C 1
ATOM 1469 O O . ASN A 1 179 ? 1.491 -6.685 9.169 1.00 92.00 179 ASN A O 1
ATOM 1473 N N . ASP A 1 180 ? 1.241 -8.165 7.489 1.00 91.25 180 ASP A N 1
ATOM 1474 C CA . ASP A 1 180 ? -0.130 -8.613 7.789 1.00 91.25 180 ASP A CA 1
ATOM 1475 C C . ASP A 1 180 ? -1.194 -7.503 7.893 1.00 91.25 180 ASP A C 1
ATOM 1477 O O . ASP A 1 180 ? -2.331 -7.760 8.276 1.00 91.25 180 ASP A O 1
ATOM 1481 N N . VAL A 1 181 ? -0.885 -6.271 7.483 1.00 93.69 181 VAL A N 1
ATOM 1482 C CA . VAL A 1 181 ? -1.831 -5.141 7.474 1.00 93.69 181 VAL A CA 1
ATOM 1483 C C . VAL A 1 181 ? -3.047 -5.463 6.603 1.00 93.69 181 VAL A C 1
ATOM 1485 O O . VAL A 1 181 ? -4.171 -5.143 6.979 1.00 93.69 181 VAL A O 1
ATOM 1488 N N . TYR A 1 182 ? -2.834 -6.118 5.456 1.00 94.44 182 TYR A N 1
ATOM 1489 C CA . TYR A 1 182 ? -3.924 -6.582 4.593 1.00 94.44 182 TYR A CA 1
ATOM 1490 C C . TYR A 1 182 ? -4.799 -7.625 5.303 1.00 94.44 182 TYR A C 1
ATOM 1492 O O . TYR A 1 182 ? -6.020 -7.485 5.328 1.00 94.44 182 TYR A O 1
ATOM 1500 N N . LYS A 1 183 ? -4.177 -8.628 5.938 1.00 93.25 183 LYS A N 1
ATOM 1501 C CA . LYS A 1 183 ? -4.864 -9.692 6.680 1.00 93.25 183 LYS A CA 1
ATOM 1502 C C . LYS A 1 183 ? -5.700 -9.123 7.832 1.00 93.25 183 LYS A C 1
ATOM 1504 O O . LYS A 1 183 ? -6.908 -9.338 7.869 1.00 93.25 183 LYS A O 1
ATOM 1509 N N . VAL A 1 184 ? -5.092 -8.301 8.688 1.00 92.88 184 VAL A N 1
ATOM 1510 C CA . VAL A 1 184 ? -5.769 -7.624 9.806 1.00 92.88 184 VAL A CA 1
ATOM 1511 C C . VAL A 1 184 ? -6.918 -6.738 9.310 1.00 92.88 184 VAL A C 1
ATOM 1513 O O . VAL A 1 184 ? -7.974 -6.705 9.942 1.00 92.88 184 VAL A O 1
ATOM 1516 N N . ALA A 1 185 ? -6.758 -6.049 8.173 1.00 94.06 185 ALA A N 1
ATOM 1517 C CA . ALA A 1 185 ? -7.830 -5.250 7.578 1.00 94.06 185 ALA A CA 1
ATOM 1518 C C . ALA A 1 185 ? -9.022 -6.096 7.101 1.00 94.06 185 ALA A C 1
ATOM 1520 O O . ALA A 1 185 ? -10.153 -5.615 7.165 1.00 94.06 185 ALA A O 1
ATOM 1521 N N . VAL A 1 186 ? -8.782 -7.319 6.608 1.00 94.06 186 VAL A N 1
ATOM 1522 C CA . VAL A 1 186 ? -9.841 -8.253 6.186 1.00 94.06 186 VAL A CA 1
ATOM 1523 C C . VAL A 1 186 ? -10.564 -8.803 7.414 1.00 94.06 186 VAL A C 1
ATOM 1525 O O . VAL A 1 186 ? -11.787 -8.723 7.480 1.00 94.06 186 VAL A O 1
ATOM 1528 N N . GLU A 1 187 ? -9.815 -9.281 8.409 1.00 93.06 187 GLU A N 1
ATOM 1529 C CA . GLU A 1 187 ? -10.351 -9.857 9.652 1.00 93.06 187 GLU A CA 1
ATOM 1530 C C . GLU A 1 187 ? -11.181 -8.845 10.466 1.00 93.06 187 GLU A C 1
ATOM 1532 O O . GLU A 1 187 ? -12.195 -9.208 11.053 1.00 93.06 187 GLU A O 1
ATOM 1537 N N . ASN A 1 188 ? -10.799 -7.561 10.460 1.00 91.88 188 ASN A N 1
ATOM 1538 C CA . ASN A 1 188 ? -11.426 -6.510 11.277 1.00 91.88 188 ASN A CA 1
ATOM 1539 C C . ASN A 1 188 ? -12.273 -5.515 10.458 1.00 91.88 188 ASN A C 1
ATOM 1541 O O . ASN A 1 188 ? -12.550 -4.405 10.920 1.00 91.88 188 ASN A O 1
ATOM 1545 N N . LYS A 1 189 ? -12.682 -5.881 9.232 1.00 93.19 189 LYS A N 1
ATOM 1546 C CA . LYS A 1 189 ? -13.311 -4.964 8.262 1.00 93.19 189 LYS A CA 1
ATOM 1547 C C . LYS A 1 189 ? -14.497 -4.175 8.829 1.00 93.19 189 LYS A C 1
ATOM 1549 O O . LYS A 1 189 ? -14.528 -2.956 8.675 1.00 93.19 189 LYS A O 1
ATOM 1554 N N . GLY A 1 190 ? -15.435 -4.850 9.500 1.00 93.75 190 GLY A N 1
ATOM 1555 C CA . GLY A 1 190 ? -16.633 -4.220 10.071 1.00 93.75 190 GLY A CA 1
ATOM 1556 C C . GLY A 1 190 ? -16.297 -3.175 11.139 1.00 93.75 190 GLY A C 1
ATOM 1557 O O . GLY A 1 190 ? -16.677 -2.015 11.006 1.00 93.75 190 GLY A O 1
ATOM 1558 N N . ALA A 1 191 ? -15.486 -3.549 12.134 1.00 92.75 191 ALA A N 1
ATOM 1559 C CA . ALA A 1 191 ? -15.050 -2.641 13.198 1.00 92.75 191 ALA A CA 1
ATOM 1560 C C . ALA A 1 191 ? -14.265 -1.429 12.657 1.00 92.75 191 ALA A C 1
ATOM 1562 O O . ALA A 1 191 ? -14.417 -0.307 13.147 1.00 92.75 191 ALA A O 1
ATOM 1563 N N . ILE A 1 192 ? -13.454 -1.632 11.612 1.00 93.44 192 ILE A N 1
ATOM 1564 C CA . ILE A 1 192 ? -12.735 -0.557 10.917 1.00 93.44 192 ILE A CA 1
ATOM 1565 C C . ILE A 1 192 ? -13.710 0.405 10.218 1.00 93.44 192 ILE A C 1
ATOM 1567 O O . ILE A 1 192 ? -13.557 1.622 10.348 1.00 93.44 192 ILE A O 1
ATOM 1571 N N . ASP A 1 193 ? -14.708 -0.106 9.492 1.00 92.88 193 ASP A N 1
ATOM 1572 C CA . ASP A 1 193 ? -15.699 0.723 8.793 1.00 92.88 193 ASP A CA 1
ATOM 1573 C C . ASP A 1 193 ? -16.573 1.522 9.774 1.00 92.88 193 ASP A C 1
ATOM 1575 O O . ASP A 1 193 ? -16.786 2.722 9.580 1.00 92.88 193 ASP A O 1
ATOM 1579 N N . GLU A 1 194 ? -17.043 0.887 10.851 1.00 93.38 194 GLU A N 1
ATOM 1580 C CA . GLU A 1 194 ? -17.842 1.523 11.903 1.00 93.38 194 GLU A CA 1
ATOM 1581 C C . GLU A 1 194 ? -17.067 2.644 12.599 1.00 93.38 194 GLU A C 1
ATOM 1583 O O . GLU A 1 194 ? -17.562 3.770 12.721 1.00 93.38 194 GLU A O 1
ATOM 1588 N N . ALA A 1 195 ? -15.818 2.378 12.989 1.00 92.00 195 ALA A N 1
ATOM 1589 C CA . ALA A 1 195 ? -14.962 3.374 13.617 1.00 92.00 195 ALA A CA 1
ATOM 1590 C C . ALA A 1 195 ? -14.606 4.522 12.646 1.00 92.00 195 ALA A C 1
ATOM 1592 O O . ALA A 1 195 ? -14.541 5.686 13.059 1.00 92.00 195 ALA A O 1
ATOM 1593 N N . MET A 1 196 ? -14.462 4.242 11.343 1.00 91.38 196 MET A N 1
ATOM 1594 C CA . MET A 1 196 ? -14.284 5.267 10.308 1.00 91.38 196 MET A CA 1
ATOM 1595 C C . MET A 1 196 ? -15.543 6.133 10.137 1.00 91.38 196 MET A C 1
ATOM 1597 O O . MET A 1 196 ? -15.442 7.364 10.065 1.00 91.38 196 MET A O 1
ATOM 1601 N N . ALA A 1 197 ? -16.731 5.522 10.128 1.00 92.19 197 ALA A N 1
ATOM 1602 C CA . ALA A 1 197 ? -18.012 6.220 10.054 1.00 92.19 197 ALA A CA 1
ATOM 1603 C C . ALA A 1 197 ? -18.265 7.083 11.303 1.00 92.19 197 ALA A C 1
ATOM 1605 O O . ALA A 1 197 ? -18.676 8.241 11.181 1.00 92.19 197 ALA A O 1
ATOM 1606 N N . HIS A 1 198 ? -17.958 6.567 12.496 1.00 91.44 198 HIS A N 1
ATOM 1607 C CA . HIS A 1 198 ? -18.022 7.311 13.753 1.00 91.44 198 HIS A CA 1
ATOM 1608 C C . HIS A 1 198 ? -17.082 8.527 13.738 1.00 91.44 198 HIS A C 1
ATOM 1610 O O . HIS A 1 198 ? -17.519 9.654 13.984 1.00 91.44 198 HIS A O 1
ATOM 1616 N N . ALA A 1 199 ? -15.818 8.342 13.341 1.00 89.06 199 ALA A N 1
ATOM 1617 C CA . ALA A 1 199 ? -14.849 9.433 13.227 1.00 89.06 199 ALA A CA 1
ATOM 1618 C C . ALA A 1 199 ? -15.272 10.511 12.207 1.00 89.06 199 ALA A C 1
ATOM 1620 O O . ALA A 1 199 ? -14.981 11.696 12.398 1.00 89.06 199 ALA A O 1
ATOM 1621 N N . LEU A 1 200 ? -15.974 10.133 11.132 1.00 88.88 200 LEU A N 1
ATOM 1622 C CA . LEU A 1 200 ? -16.532 11.084 10.167 1.00 88.88 200 LEU A CA 1
ATOM 1623 C C . LEU A 1 200 ? -17.725 11.864 10.746 1.00 88.88 200 LEU A C 1
ATOM 1625 O O . LEU A 1 200 ? -17.806 13.076 10.546 1.00 88.88 200 LEU A O 1
ATOM 1629 N N . ARG A 1 201 ? -18.623 11.202 11.492 1.00 90.50 201 ARG A N 1
ATOM 1630 C CA . ARG A 1 201 ? -19.752 11.848 12.191 1.00 90.50 201 ARG A CA 1
ATOM 1631 C C . ARG A 1 201 ? -19.255 12.862 13.229 1.00 90.50 201 ARG A C 1
ATOM 1633 O O . ARG A 1 201 ? -19.672 14.016 13.179 1.00 90.50 201 ARG A O 1
ATOM 1640 N N . ALA A 1 202 ? -18.292 12.478 14.069 1.00 87.75 202 ALA A N 1
ATOM 1641 C CA . ALA A 1 202 ? -17.692 13.351 15.084 1.00 87.75 202 ALA A CA 1
ATOM 1642 C C . ALA A 1 202 ? -16.998 14.593 14.485 1.00 87.75 202 ALA A C 1
ATOM 1644 O O . ALA A 1 202 ? -17.065 15.687 15.040 1.00 87.75 202 ALA A O 1
ATOM 1645 N N . LYS A 1 203 ? -16.374 14.471 13.305 1.00 86.12 203 LYS A N 1
ATOM 1646 C CA . LYS A 1 203 ? -15.817 15.636 12.593 1.00 86.12 203 LYS A CA 1
ATOM 1647 C C . LYS A 1 203 ? -16.891 16.587 12.064 1.00 86.12 203 LYS A C 1
ATOM 1649 O O . LYS A 1 203 ? -16.633 17.782 11.982 1.00 86.12 203 LYS A O 1
ATOM 1654 N N . ARG A 1 204 ? -18.078 16.087 11.700 1.00 83.25 204 ARG A N 1
ATOM 1655 C CA . ARG A 1 204 ? -19.186 16.925 11.208 1.00 83.25 204 ARG A CA 1
ATOM 1656 C C . ARG A 1 204 ? -19.848 17.711 12.342 1.00 83.25 204 ARG A C 1
ATOM 1658 O O . ARG A 1 204 ? -20.145 18.881 12.132 1.00 83.25 204 ARG A O 1
ATOM 1665 N N . SER A 1 205 ? -20.011 17.130 13.534 1.00 79.44 205 SER A N 1
ATOM 1666 C CA . SER A 1 205 ? -20.557 17.857 14.694 1.00 79.44 205 SER A CA 1
ATOM 1667 C C . SER A 1 205 ? -19.636 18.990 15.166 1.00 79.44 205 SER A C 1
ATOM 1669 O O . SER A 1 205 ? -20.119 20.096 15.386 1.00 79.44 205 SER A O 1
ATOM 1671 N N . LEU A 1 206 ? -18.315 18.771 15.199 1.00 74.06 206 LEU A N 1
ATOM 1672 C CA . LEU A 1 206 ? -17.316 19.810 15.521 1.00 74.06 206 LEU A CA 1
ATOM 1673 C C . LEU A 1 206 ? -17.282 20.992 14.531 1.00 74.06 206 LEU A C 1
ATOM 1675 O O . LEU A 1 206 ? -16.783 22.062 14.867 1.00 74.06 206 LEU A O 1
ATOM 1679 N N . VAL A 1 207 ? -17.770 20.802 13.302 1.00 73.44 207 VAL A N 1
ATOM 1680 C CA . VAL A 1 207 ? -17.871 21.863 12.280 1.00 73.44 207 VAL A CA 1
ATOM 1681 C C . VAL A 1 207 ? -19.242 22.553 12.315 1.00 73.44 207 VAL A C 1
ATOM 1683 O O . VAL A 1 207 ? -19.359 23.689 11.865 1.00 73.44 207 VAL A O 1
ATOM 1686 N N . ALA A 1 208 ? -20.268 21.895 12.863 1.00 63.09 208 ALA A N 1
ATOM 1687 C CA . ALA A 1 208 ? -21.624 22.433 12.971 1.00 63.09 208 ALA A CA 1
ATOM 1688 C C . ALA A 1 208 ? -21.821 23.380 14.171 1.00 63.09 208 ALA A C 1
ATOM 1690 O O . ALA A 1 208 ? -22.741 24.194 14.154 1.00 63.09 208 ALA A O 1
ATOM 1691 N N . THR A 1 209 ? -20.968 23.313 15.198 1.00 48.91 209 THR A N 1
ATOM 1692 C CA . THR A 1 209 ? -20.956 24.301 16.288 1.00 48.91 209 THR A CA 1
ATOM 1693 C C . THR A 1 209 ? -20.442 25.656 15.779 1.00 48.91 209 THR A C 1
ATOM 1695 O O . THR A 1 209 ? -19.314 25.707 15.276 1.00 48.91 209 THR A O 1
ATOM 1698 N N . PRO A 1 210 ? -21.200 26.764 15.918 1.00 46.19 210 PRO A N 1
ATOM 1699 C CA . PRO A 1 210 ? -20.736 28.084 15.503 1.00 46.19 210 PRO A CA 1
ATOM 1700 C C . PRO A 1 210 ? -19.457 28.491 16.239 1.00 46.19 210 PRO A C 1
ATOM 1702 O O . PRO A 1 210 ? -19.327 28.275 17.443 1.00 46.19 210 PRO A O 1
ATOM 1705 N N . ARG A 1 211 ? -18.530 29.150 15.535 1.00 45.88 211 ARG A N 1
ATOM 1706 C CA . ARG A 1 211 ? -17.389 29.832 16.164 1.00 45.88 211 ARG A CA 1
ATOM 1707 C C . ARG A 1 211 ? -17.869 31.105 16.870 1.00 45.88 211 ARG A C 1
ATOM 1709 O O . ARG A 1 211 ? -17.777 32.192 16.304 1.00 45.88 211 ARG A O 1
ATOM 1716 N N . SER A 1 212 ? -18.375 30.972 18.094 1.00 41.47 212 SER A N 1
ATOM 1717 C CA . SER A 1 212 ? -18.461 32.099 19.026 1.00 41.47 212 SER A CA 1
ATOM 1718 C C . SER A 1 212 ? -17.049 32.573 19.409 1.00 41.47 212 SER A C 1
ATOM 1720 O O . SER A 1 212 ? -16.090 31.800 19.394 1.00 41.47 212 SER A O 1
A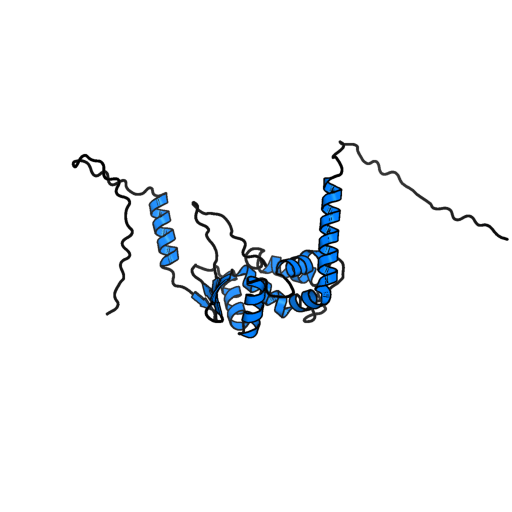TOM 1722 N N . GLY A 1 213 ? -16.911 33.882 19.637 1.00 40.62 213 GLY A N 1
ATOM 1723 C CA . GLY A 1 213 ? -15.621 34.573 19.712 1.00 40.62 213 GLY A CA 1
ATOM 1724 C C . GLY A 1 213 ? -14.783 34.316 20.970 1.00 40.62 213 GLY A C 1
ATOM 1725 O O . GLY A 1 213 ? -15.142 33.546 21.856 1.00 40.62 213 GLY A O 1
ATOM 1726 N N . GLN A 1 214 ? -13.636 34.999 21.019 1.00 41.72 214 GLN A N 1
ATOM 1727 C CA . GLN A 1 214 ? -12.642 34.941 22.095 1.00 41.72 214 GLN A CA 1
ATOM 1728 C C . GLN A 1 214 ? -13.238 35.154 23.498 1.00 41.72 214 GLN A C 1
ATOM 1730 O O . GLN A 1 214 ? -13.804 36.213 23.748 1.00 41.72 214 GLN A O 1
ATOM 1735 N N . THR A 1 215 ? -12.906 34.264 24.439 1.00 29.48 215 THR A N 1
ATOM 1736 C CA . THR A 1 215 ? -12.635 34.638 25.841 1.00 29.48 215 THR A CA 1
ATOM 1737 C C . THR A 1 215 ? -11.510 33.753 26.386 1.00 29.48 215 THR A C 1
ATOM 1739 O O . THR A 1 215 ? -11.364 32.601 25.978 1.00 29.48 215 THR A O 1
ATOM 1742 N N . SER A 1 216 ? -10.674 34.290 27.275 1.00 32.06 216 SER A N 1
ATOM 1743 C CA . SER A 1 216 ? -9.563 33.566 27.897 1.00 32.06 216 SER A CA 1
ATOM 1744 C C . SER A 1 216 ? -10.042 32.506 28.894 1.00 32.06 216 SER A C 1
ATOM 1746 O O . SER A 1 216 ? -10.919 32.753 29.721 1.00 32.06 216 SER A O 1
ATOM 1748 N N . TYR A 1 217 ? -9.400 31.337 28.883 1.00 31.34 217 TYR A N 1
ATOM 1749 C CA . TYR A 1 217 ? -9.590 30.337 29.930 1.00 31.34 217 TYR A CA 1
ATOM 1750 C C . TYR A 1 217 ? -8.682 30.658 31.119 1.00 31.34 217 TYR A C 1
ATOM 1752 O O . TYR A 1 217 ? -7.497 30.323 31.123 1.00 31.34 217 TYR A O 1
ATOM 1760 N N . LYS A 1 218 ? -9.247 31.285 32.157 1.00 31.83 218 LYS A N 1
ATOM 1761 C CA . LYS A 1 218 ? -8.728 31.083 33.515 1.00 31.83 218 LYS A CA 1
ATOM 1762 C C . LYS A 1 218 ? -8.943 29.613 33.875 1.00 31.83 218 LYS A C 1
ATOM 1764 O O . LYS A 1 218 ? -10.047 29.101 33.709 1.00 31.83 218 LYS A O 1
ATOM 1769 N N . LEU A 1 219 ? -7.909 28.959 34.400 1.00 35.97 219 LEU A N 1
ATOM 1770 C CA . LEU A 1 219 ? -8.082 27.703 35.124 1.00 35.97 219 LEU A CA 1
ATOM 1771 C C . LEU A 1 219 ? -8.996 27.970 36.325 1.00 35.97 219 LEU A C 1
ATOM 1773 O O . LEU A 1 219 ? -8.654 28.778 37.187 1.00 35.97 219 LEU A O 1
ATOM 1777 N N . VAL A 1 220 ? -10.140 27.292 36.373 1.00 33.56 220 VAL A N 1
ATOM 1778 C CA . VAL A 1 220 ? -10.948 27.161 37.587 1.00 33.56 220 VAL A CA 1
ATOM 1779 C C . VAL A 1 220 ? -10.919 25.690 37.970 1.00 33.56 220 VAL A C 1
ATOM 1781 O O . VAL A 1 220 ? -11.222 24.811 37.167 1.00 33.56 220 VAL A O 1
ATOM 1784 N N . SER A 1 221 ? -10.444 25.446 39.182 1.00 33.50 221 SER A N 1
ATOM 1785 C CA . SER A 1 221 ? -10.255 24.133 39.781 1.00 33.50 221 SER A CA 1
ATOM 1786 C C . SER A 1 221 ? -11.552 23.537 40.328 1.00 33.50 221 SER A C 1
ATOM 1788 O O . SER A 1 221 ? -12.494 24.266 40.622 1.00 33.50 221 SER A O 1
ATOM 1790 N N . ALA A 1 222 ? -11.466 22.241 40.635 1.00 31.53 222 ALA A N 1
ATOM 1791 C CA . ALA A 1 222 ? -12.337 21.470 41.521 1.00 31.53 222 ALA A CA 1
ATOM 1792 C C . ALA A 1 222 ? -13.716 21.057 40.981 1.00 31.53 222 ALA A C 1
ATOM 1794 O O . ALA A 1 222 ? -14.608 21.864 40.742 1.00 31.53 222 ALA A O 1
ATOM 1795 N N . PHE A 1 223 ? -13.917 19.738 40.965 1.00 30.62 223 PHE A N 1
ATOM 1796 C CA . PHE A 1 223 ? -15.166 19.156 41.435 1.00 30.62 223 PHE A CA 1
ATOM 1797 C C . PHE A 1 223 ? -14.833 17.931 42.295 1.00 30.62 223 PHE A C 1
ATOM 1799 O O . PHE A 1 223 ? -14.435 16.886 41.782 1.00 30.62 223 PHE A O 1
ATOM 1806 N N . GLN A 1 224 ? -14.923 18.092 43.616 1.00 31.44 224 GLN A N 1
ATOM 1807 C CA . GLN A 1 224 ? -15.013 16.962 44.539 1.00 31.44 224 GLN A CA 1
ATOM 1808 C C . GLN A 1 224 ? -16.417 16.367 44.415 1.00 31.44 224 GLN A C 1
ATOM 1810 O O . GLN A 1 224 ? -17.391 17.112 44.344 1.00 31.44 224 GLN A O 1
ATOM 1815 N N . VAL A 1 225 ? -16.521 15.041 44.428 1.00 34.84 225 VAL A N 1
ATOM 1816 C CA . VAL A 1 225 ? -17.793 14.358 44.678 1.00 34.84 225 VAL A CA 1
ATOM 1817 C C . VAL A 1 225 ? -17.739 13.840 46.105 1.00 34.84 225 VAL A C 1
ATOM 1819 O O . VAL A 1 225 ? -16.928 12.971 46.425 1.00 34.84 225 VAL A O 1
ATOM 1822 N N . GLU A 1 226 ? -18.570 14.411 46.969 1.00 32.31 226 GLU A N 1
ATOM 1823 C CA . GLU A 1 226 ? -18.782 13.893 48.315 1.00 32.31 226 GLU A CA 1
ATOM 1824 C C . GLU A 1 226 ? -19.614 12.608 48.243 1.00 32.31 226 GLU A C 1
ATOM 1826 O O . GLU A 1 226 ? -20.653 12.562 47.586 1.00 32.31 226 GLU A O 1
ATOM 1831 N N . HIS A 1 227 ? -19.172 11.571 48.953 1.00 33.72 227 HIS A N 1
ATOM 1832 C CA . HIS A 1 227 ? -20.028 10.450 49.318 1.00 33.72 227 HIS A CA 1
ATOM 1833 C C . HIS A 1 227 ? -20.525 10.671 50.746 1.00 33.72 227 HIS A C 1
ATOM 1835 O O . HIS A 1 227 ? -19.736 10.621 51.689 1.00 33.72 227 HIS A O 1
ATOM 1841 N N . THR A 1 228 ? -21.833 10.849 50.912 1.00 34.50 228 THR A N 1
ATOM 1842 C CA . THR A 1 228 ? -22.512 10.707 52.205 1.00 34.50 228 THR A CA 1
ATOM 1843 C C . THR A 1 228 ? -23.544 9.585 52.151 1.00 34.50 228 THR A C 1
ATOM 1845 O O . THR A 1 228 ? -24.087 9.241 51.103 1.00 34.50 228 THR A O 1
ATOM 1848 N N . VAL A 1 229 ? -23.703 8.937 53.302 1.00 38.59 229 VAL A N 1
ATOM 1849 C CA . VAL A 1 229 ? -24.274 7.596 53.474 1.00 38.59 229 VAL A CA 1
ATOM 1850 C C . VAL A 1 229 ? -25.729 7.689 53.934 1.00 38.59 229 VAL A C 1
ATOM 1852 O O . VAL A 1 229 ? -26.082 8.616 54.659 1.00 38.59 229 VAL A O 1
ATOM 1855 N N . ALA A 1 230 ? -26.545 6.685 53.608 1.00 32.78 230 ALA A N 1
ATOM 1856 C CA . ALA A 1 230 ? -27.776 6.397 54.339 1.00 32.78 230 ALA A CA 1
ATOM 1857 C C . ALA A 1 230 ? -27.778 4.927 54.791 1.00 32.78 230 ALA A C 1
ATOM 1859 O O . ALA A 1 230 ? -27.752 4.017 53.965 1.00 32.78 230 ALA A O 1
ATOM 1860 N N . LEU A 1 231 ? -27.775 4.724 56.110 1.00 34.91 231 LEU A N 1
ATOM 1861 C CA . LEU A 1 231 ? -28.051 3.449 56.772 1.00 34.91 231 LEU A CA 1
ATOM 1862 C C . LEU A 1 231 ? -29.562 3.315 56.991 1.00 34.91 231 LEU A C 1
ATOM 1864 O O . LEU A 1 231 ? -30.166 4.257 57.506 1.00 34.91 231 LEU A O 1
ATOM 1868 N N . VAL A 1 232 ? -30.110 2.132 56.704 1.00 40.75 232 VAL A N 1
ATOM 1869 C CA . VAL A 1 232 ? -31.195 1.478 57.462 1.00 40.75 232 VAL A CA 1
ATOM 1870 C C . VAL A 1 232 ? -30.882 -0.015 57.483 1.00 40.75 232 VAL A C 1
ATOM 1872 O O . VAL A 1 232 ? -30.555 -0.532 56.391 1.00 40.75 232 VAL A O 1
#

Organism: NCBI:txid1070528

Sequence (232 aa):
MVAQTVMVVQFDFVIDSNPRVIRVRKPSATHAIRAHDLALATCRGVRTFGFFKVHHPLNSLQVSVMNRMEIFYTEEHLRVLCQLVDQTSTVSLRTMDWLVTSYAKSHEIFTSADRQYNMHDHYKLFLAKYKRRNFDPFRRSKRKVGGINVQYDVSFVHGGVDYHTTVGQLNFVAWSLRNDVYKVAVENKGAIDEAMAHALRAKRSLVATPRSGQTSYKLVSAFQVEHTVALV

Secondary structure (DSSP, 8-state):
----------------S-TT-----PPPHHHHHHHHHHHHHHHSPPEEETTEEE-SPPPHHHHHHHHHHHHH--HHHHHHHHHHHHT-SSS-HHHHHHIIIIIHHHTTPBPTTTSSSBHHHHHHHHHHHHTTTSS-SS-----EETTEE---EEEEEETTEEEEEEHHHHHHHHHHHHTTHHHHHHHTHHHHHHHHHHHHHHHHHHHHS-----------------------